Protein AF-0000000075744079 (afdb_homodimer)

Secondary structure (DSSP, 8-state):
-EE---HHHHHHHHHHHHHHHHHHHHHHHHTT-HHHHHHHHHHHHHHHHHHHHHHTGGG----SEEEEETTEEEEHHHHHHHH--GGGHHHHHHHTTTT-TTHHHHHHHHHHHHHHHHHHHSS-GGG--S-HHHHHHHHHHHHHHHHHHHHT--/-EE---HHHHHHHHHHHHHHHHHHHHHHHHTT-HHHHHHHHHHHHHHHHHHHHHHTGGG----SEEEEETTEEEEHHHHHHHH--GGGHHHHHHHTTTT-TTHHHHHHHHHHHHHHHHHHHSS-GGG--S-HHHHHHHHHHHHHHHHHHHHT--

Radius of gyration: 19.28 Å; Cα contacts (8 Å, |Δi|>4): 418; chains: 2; bounding box: 48×50×43 Å

Sequence (308 aa):
MRVHLNINEISELRLNESRIELELAKVFLRSGLLRSAAFNTIQAWRAYLSYLASINSDLIKVRGFKRIRGNIEVNTSELIIATMPIKLMMTITEHLRNRDPELMELTALVLLIREYLCAGACRDSTSRVIDDEAAKGIMAKLITKLEKRLMQVKMRVHLNINEISELRLNESRIELELAKVFLRSGLLRSAAFNTIQAWRAYLSYLASINSDLIKVRGFKRIRGNIEVNTSELIIATMPIKLMMTITEHLRNRDPELMELTALVLLIREYLCAGACRDSTSRVIDDEAAKGIMAKLITKLEKRLMQVK

Structure (mmCIF, N/CA/C/O backbone):
data_AF-0000000075744079-model_v1
#
loop_
_entity.id
_entity.type
_entity.pdbx_description
1 polymer 'PaREP1 protein'
#
loop_
_atom_site.group_PDB
_atom_site.id
_atom_site.type_symbol
_atom_site.label_atom_id
_atom_site.label_alt_id
_atom_site.label_comp_id
_atom_site.label_asym_id
_atom_site.label_entity_id
_atom_site.label_seq_id
_atom_site.pdbx_PDB_ins_code
_atom_site.Cartn_x
_atom_site.Cartn_y
_atom_site.Cartn_z
_atom_site.occupancy
_atom_site.B_iso_or_equiv
_atom_site.auth_seq_id
_atom_site.auth_comp_id
_atom_site.auth_asym_id
_atom_site.auth_atom_id
_atom_site.pdbx_PDB_model_num
ATOM 1 N N . MET A 1 1 ? 23.703 -15.422 -12.984 1 86.5 1 MET A N 1
ATOM 2 C CA . MET A 1 1 ? 23.562 -15.945 -11.625 1 86.5 1 MET A CA 1
ATOM 3 C C . MET A 1 1 ? 22.094 -16.016 -11.227 1 86.5 1 MET A C 1
ATOM 5 O O . MET A 1 1 ? 21.312 -15.117 -11.547 1 86.5 1 MET A O 1
ATOM 9 N N . ARG A 1 2 ? 21.734 -17.109 -10.609 1 88.19 2 ARG A N 1
ATOM 10 C CA . ARG A 1 2 ? 20.359 -17.297 -10.18 1 88.19 2 ARG A CA 1
ATOM 11 C C . ARG A 1 2 ? 20.219 -17.062 -8.68 1 88.19 2 ARG A C 1
ATOM 13 O O . ARG A 1 2 ? 21.031 -17.562 -7.895 1 88.19 2 ARG A O 1
ATOM 20 N N . VAL A 1 3 ? 19.266 -16.156 -8.383 1 86.25 3 VAL A N 1
ATOM 21 C CA . VAL A 1 3 ? 19.016 -15.867 -6.973 1 86.25 3 VAL A CA 1
ATOM 22 C C . VAL A 1 3 ? 17.625 -16.344 -6.574 1 86.25 3 VAL A C 1
ATOM 24 O O . VAL A 1 3 ? 16.734 -16.422 -7.414 1 86.25 3 VAL A O 1
ATOM 27 N N . HIS A 1 4 ? 17.609 -16.781 -5.258 1 90.44 4 HIS A N 1
ATOM 28 C CA . HIS A 1 4 ? 16.328 -17.219 -4.691 1 90.44 4 HIS A CA 1
ATOM 29 C C . HIS A 1 4 ? 15.766 -16.172 -3.729 1 90.44 4 HIS A C 1
ATOM 31 O O . HIS A 1 4 ? 16.516 -15.562 -2.959 1 90.44 4 HIS A O 1
ATOM 37 N N . LEU A 1 5 ? 14.5 -15.969 -3.932 1 93.5 5 LEU A N 1
ATOM 38 C CA . LEU A 1 5 ? 13.828 -15.078 -2.992 1 93.5 5 LEU A CA 1
ATOM 39 C C . LEU A 1 5 ? 13.422 -15.828 -1.728 1 93.5 5 LEU A C 1
ATOM 41 O O . LEU A 1 5 ? 13.078 -17.016 -1.788 1 93.5 5 LEU A O 1
ATOM 45 N N . ASN A 1 6 ? 13.586 -15.125 -0.593 1 93.88 6 ASN A N 1
ATOM 46 C CA . ASN A 1 6 ? 13.102 -15.711 0.651 1 93.88 6 ASN A CA 1
ATOM 47 C C . ASN A 1 6 ? 11.578 -15.617 0.757 1 93.88 6 ASN A C 1
ATOM 49 O O . ASN A 1 6 ? 11.055 -14.758 1.467 1 93.88 6 ASN A O 1
ATOM 53 N N . ILE A 1 7 ? 10.906 -16.547 0.194 1 94.94 7 ILE A N 1
ATOM 54 C CA . ILE A 1 7 ? 9.453 -16.531 0.08 1 94.94 7 ILE A CA 1
ATOM 55 C C . ILE A 1 7 ? 8.828 -16.672 1.465 1 94.94 7 ILE A C 1
ATOM 57 O O . ILE A 1 7 ? 7.773 -16.094 1.738 1 94.94 7 ILE A O 1
ATOM 61 N N . ASN A 1 8 ? 9.484 -17.375 2.322 1 94.5 8 ASN A N 1
ATOM 62 C CA . ASN A 1 8 ? 8.953 -17.547 3.668 1 94.5 8 ASN A CA 1
ATOM 63 C C . ASN A 1 8 ? 8.922 -16.234 4.438 1 94.5 8 ASN A C 1
ATOM 65 O O . ASN A 1 8 ? 7.926 -15.906 5.09 1 94.5 8 ASN A O 1
ATOM 69 N N . GLU A 1 9 ? 9.961 -15.508 4.348 1 96.62 9 GLU A N 1
ATOM 70 C CA . GLU A 1 9 ? 10.016 -14.195 4.992 1 96.62 9 GLU A CA 1
ATOM 71 C C . GLU A 1 9 ? 8.984 -13.242 4.398 1 96.62 9 GLU A C 1
ATOM 73 O O . GLU A 1 9 ? 8.273 -12.562 5.133 1 96.62 9 GLU A O 1
ATOM 78 N N . ILE A 1 10 ? 8.883 -13.273 3.143 1 97.56 10 ILE A N 1
ATOM 79 C CA . ILE A 1 10 ? 7.941 -12.398 2.451 1 97.56 10 ILE A CA 1
ATOM 80 C C . ILE A 1 10 ? 6.508 -12.805 2.795 1 97.56 10 ILE A C 1
ATOM 82 O O . ILE A 1 10 ? 5.648 -11.945 3 1 97.56 10 ILE A O 1
ATOM 86 N N . SER A 1 11 ? 6.336 -14.062 2.936 1 97.88 11 SER A N 1
ATOM 87 C CA . SER A 1 11 ? 5.02 -14.602 3.248 1 97.88 11 SER A CA 1
ATOM 88 C C . SER A 1 11 ? 4.496 -14.055 4.57 1 97.88 11 SER A C 1
ATOM 90 O O . SER A 1 11 ? 3.348 -13.617 4.656 1 97.88 11 SER A O 1
ATOM 92 N N . GLU A 1 12 ? 5.312 -14.078 5.547 1 97.94 12 GLU A N 1
ATOM 93 C CA . GLU A 1 12 ? 4.922 -13.594 6.871 1 97.94 12 GLU A CA 1
ATOM 94 C C . GLU A 1 12 ? 4.656 -12.086 6.852 1 97.94 12 GLU A C 1
ATOM 96 O O . GLU A 1 12 ? 3.703 -11.617 7.473 1 97.94 12 GLU A O 1
ATOM 101 N N . LEU A 1 13 ? 5.457 -11.383 6.164 1 98.56 13 LEU A N 1
ATOM 102 C CA . LEU A 1 13 ? 5.277 -9.938 6.043 1 98.56 13 LEU A CA 1
ATOM 103 C C . LEU A 1 13 ? 3.982 -9.609 5.309 1 98.56 13 LEU A C 1
ATOM 105 O O . LEU A 1 13 ? 3.244 -8.711 5.719 1 98.56 13 LEU A O 1
ATOM 109 N N . ARG A 1 14 ? 3.707 -10.383 4.309 1 98.75 14 ARG A N 1
ATOM 110 C CA . ARG A 1 14 ? 2.506 -10.148 3.514 1 98.75 14 ARG A CA 1
ATOM 111 C C . ARG A 1 14 ? 1.249 -10.477 4.312 1 98.75 14 ARG A C 1
ATOM 113 O O . ARG A 1 14 ? 0.225 -9.805 4.172 1 98.75 14 ARG A O 1
ATOM 120 N N . LEU A 1 15 ? 1.364 -11.484 5.098 1 98.69 15 LEU A N 1
ATOM 121 C CA . LEU A 1 15 ? 0.24 -11.797 5.969 1 98.69 15 LEU A CA 1
ATOM 122 C C . LEU A 1 15 ? -0.061 -10.641 6.91 1 98.69 15 LEU A C 1
ATOM 124 O O . LEU A 1 15 ? -1.215 -10.227 7.039 1 98.69 15 LEU A O 1
ATOM 128 N N . ASN A 1 16 ? 0.932 -10.094 7.484 1 98.56 16 ASN A N 1
ATOM 129 C CA . ASN A 1 16 ? 0.758 -8.969 8.391 1 98.56 16 ASN A CA 1
ATOM 130 C C . ASN A 1 16 ? 0.311 -7.711 7.645 1 98.56 16 ASN A C 1
ATOM 132 O O . ASN A 1 16 ? -0.497 -6.934 8.156 1 98.56 16 ASN A O 1
ATOM 136 N N . GLU A 1 17 ? 0.866 -7.508 6.48 1 98.81 17 GLU A N 1
ATOM 137 C CA . GLU A 1 17 ? 0.418 -6.41 5.629 1 98.81 17 GLU A CA 1
ATOM 138 C C . GLU A 1 17 ? -1.079 -6.5 5.352 1 98.81 17 GLU A C 1
ATOM 140 O O . GLU A 1 17 ? -1.798 -5.504 5.457 1 98.81 17 GLU A O 1
ATOM 145 N N . SER A 1 18 ? -1.488 -7.672 5.023 1 98.81 18 SER A N 1
ATOM 146 C CA . SER A 1 18 ? -2.9 -7.871 4.711 1 98.81 18 SER A CA 1
ATOM 147 C C . SER A 1 18 ? -3.783 -7.523 5.906 1 98.81 18 SER A C 1
ATOM 149 O O . SER A 1 18 ? -4.816 -6.875 5.754 1 98.81 18 SER A O 1
ATOM 151 N N . ARG A 1 19 ? -3.363 -7.871 7.043 1 98.81 19 ARG A N 1
ATOM 152 C CA . ARG A 1 19 ? -4.137 -7.613 8.25 1 98.81 19 ARG A CA 1
ATOM 153 C C . ARG A 1 19 ? -4.238 -6.117 8.531 1 98.81 19 ARG A C 1
ATOM 155 O O . ARG A 1 19 ? -5.316 -5.605 8.836 1 98.81 19 ARG A O 1
ATOM 162 N N . ILE A 1 20 ? -3.148 -5.453 8.383 1 98.81 20 ILE A N 1
ATOM 163 C CA . ILE A 1 20 ? -3.131 -4.027 8.68 1 98.81 20 ILE A CA 1
ATOM 164 C C . ILE A 1 20 ? -3.943 -3.273 7.625 1 98.81 20 ILE A C 1
ATOM 166 O O . ILE A 1 20 ? -4.738 -2.393 7.961 1 98.81 20 ILE A O 1
ATOM 170 N N . GLU A 1 21 ? -3.736 -3.605 6.371 1 98.81 21 GLU A N 1
ATOM 171 C CA . GLU A 1 21 ? -4.469 -2.949 5.293 1 98.81 21 GLU A CA 1
ATOM 172 C C . GLU A 1 21 ? -5.969 -3.203 5.406 1 98.81 21 GLU A C 1
ATOM 174 O O . GLU A 1 21 ? -6.777 -2.34 5.066 1 98.81 21 GLU A O 1
ATOM 179 N N . LEU A 1 22 ? -6.285 -4.367 5.863 1 98.88 22 LEU A N 1
ATOM 180 C CA . LEU A 1 22 ? -7.695 -4.68 6.078 1 98.88 22 LEU A CA 1
ATOM 181 C C . LEU A 1 22 ? -8.297 -3.781 7.152 1 98.88 22 LEU A C 1
ATOM 183 O O . LEU A 1 22 ? -9.398 -3.258 6.984 1 98.88 22 LEU A O 1
ATOM 187 N N . GLU A 1 23 ? -7.594 -3.627 8.203 1 98.75 23 GLU A N 1
ATOM 188 C CA . GLU A 1 23 ? -8.086 -2.773 9.281 1 98.75 23 GLU A 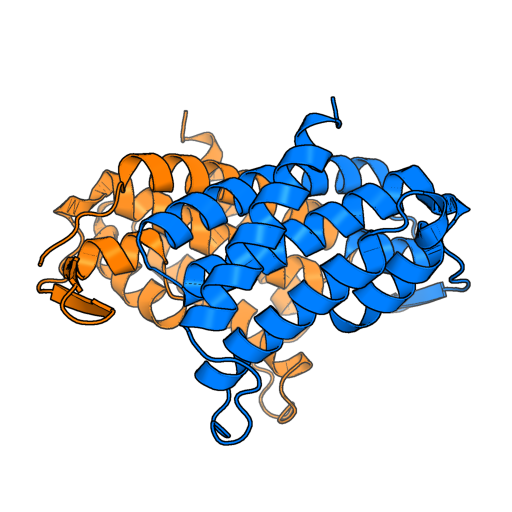CA 1
ATOM 189 C C . GLU A 1 23 ? -8.234 -1.326 8.812 1 98.75 23 GLU A C 1
ATOM 191 O O . GLU A 1 23 ? -9.203 -0.652 9.164 1 98.75 23 GLU A O 1
ATOM 196 N N . LEU A 1 24 ? -7.297 -0.881 8.047 1 98.69 24 LEU A N 1
ATOM 197 C CA . LEU A 1 24 ? -7.398 0.46 7.484 1 98.69 24 LEU A CA 1
ATOM 198 C C . LEU A 1 24 ? -8.594 0.569 6.551 1 98.69 24 LEU A C 1
ATOM 200 O O . LEU A 1 24 ? -9.328 1.56 6.586 1 98.69 24 LEU A O 1
ATOM 204 N N . ALA A 1 25 ? -8.766 -0.44 5.754 1 98.69 25 ALA A N 1
ATOM 205 C CA . ALA A 1 25 ? -9.914 -0.449 4.848 1 98.69 25 ALA A CA 1
ATOM 206 C C . ALA A 1 25 ? -11.227 -0.337 5.621 1 98.69 25 ALA A C 1
ATOM 208 O O . ALA A 1 25 ? -12.125 0.408 5.227 1 98.69 25 ALA A O 1
ATOM 209 N N . LYS A 1 26 ? -11.297 -1.042 6.711 1 98.62 26 LYS A N 1
ATOM 210 C CA . LYS A 1 26 ? -12.492 -1.009 7.551 1 98.62 26 LYS A CA 1
ATOM 211 C C . LYS A 1 26 ? -12.727 0.389 8.117 1 98.62 26 LYS A C 1
ATOM 213 O O . LYS A 1 26 ? -13.844 0.911 8.047 1 98.62 26 LYS A O 1
ATOM 218 N N . VAL A 1 27 ? -11.711 0.961 8.641 1 97.94 27 VAL A N 1
ATOM 219 C CA . VAL A 1 27 ? -11.82 2.281 9.25 1 97.94 27 VAL A CA 1
ATOM 220 C C . VAL A 1 27 ? -12.227 3.309 8.195 1 97.94 27 VAL A C 1
ATOM 222 O O . VAL A 1 27 ? -13.102 4.141 8.43 1 97.94 27 VAL A O 1
ATOM 225 N N . PHE A 1 28 ? -11.664 3.256 7.039 1 97.62 28 PHE A N 1
ATOM 226 C CA . PHE A 1 28 ? -11.945 4.23 5.992 1 97.62 28 PHE A CA 1
ATOM 227 C C . PHE A 1 28 ? -13.344 4.02 5.422 1 97.62 28 PHE A C 1
ATOM 229 O O . PHE A 1 28 ? -14.047 4.988 5.117 1 97.62 28 PHE A O 1
ATOM 236 N N . LEU A 1 29 ? -13.711 2.77 5.328 1 97.19 29 LEU A N 1
ATOM 237 C CA . LEU A 1 29 ? -15.055 2.5 4.828 1 97.19 29 LEU A CA 1
ATOM 238 C C . LEU A 1 29 ? -16.109 3.023 5.797 1 97.19 29 LEU A C 1
ATOM 240 O O . LEU A 1 29 ? -17.062 3.688 5.383 1 97.19 29 LEU A O 1
ATOM 244 N N . ARG A 1 30 ? -15.922 2.77 7.051 1 95.44 30 ARG A N 1
ATOM 245 C CA . ARG A 1 30 ? -16.891 3.215 8.047 1 95.44 30 ARG A CA 1
ATOM 246 C C . ARG A 1 30 ? -16.922 4.738 8.141 1 95.44 30 ARG A C 1
ATOM 248 O O . ARG A 1 30 ? -17.953 5.324 8.469 1 95.44 30 ARG A O 1
ATOM 255 N N . SER A 1 31 ? -15.805 5.379 7.785 1 94.12 31 SER A N 1
ATOM 256 C CA . SER A 1 31 ? -15.695 6.832 7.859 1 94.12 31 SER A CA 1
ATOM 257 C C . SER A 1 31 ? -16.172 7.492 6.57 1 94.12 31 SER A C 1
ATOM 259 O O . SER A 1 31 ? -16.188 8.719 6.457 1 94.12 31 SER A O 1
ATOM 261 N N . GLY A 1 32 ? -16.484 6.684 5.578 1 92.75 32 GLY A N 1
ATOM 262 C CA . GLY A 1 32 ? -17.016 7.207 4.328 1 92.75 32 GLY A CA 1
ATOM 263 C C . GLY A 1 32 ? -15.93 7.652 3.365 1 92.75 32 GLY A C 1
ATOM 264 O O . GLY A 1 32 ? -16.203 8.32 2.367 1 92.75 32 GLY A O 1
ATOM 265 N N . LEU A 1 33 ? -14.734 7.32 3.672 1 94.62 33 LEU A N 1
ATOM 266 C CA . LEU A 1 33 ? -13.633 7.648 2.783 1 94.62 33 LEU A CA 1
ATOM 267 C C . LEU A 1 33 ? -13.422 6.551 1.744 1 94.62 33 LEU A C 1
ATOM 269 O O . LEU A 1 33 ? -12.469 5.773 1.838 1 94.62 33 LEU A O 1
ATOM 273 N N . LEU A 1 34 ? -14.141 6.648 0.708 1 94 34 LEU A N 1
ATOM 274 C CA . LEU A 1 34 ? -14.312 5.523 -0.204 1 94 34 LEU A CA 1
ATOM 275 C C . LEU A 1 34 ? -13.047 5.293 -1.023 1 94 34 LEU A C 1
ATOM 277 O O . LEU A 1 34 ? -12.656 4.148 -1.271 1 94 34 LEU A O 1
ATOM 281 N N . ARG A 1 35 ? -12.398 6.289 -1.434 1 92.75 35 ARG A N 1
ATOM 282 C CA . ARG A 1 35 ? -11.211 6.109 -2.256 1 92.75 35 ARG A CA 1
ATOM 283 C C . ARG A 1 35 ? -10.078 5.484 -1.448 1 92.75 35 ARG A C 1
ATOM 285 O O . ARG A 1 35 ? -9.375 4.598 -1.938 1 92.75 35 ARG A O 1
ATOM 292 N N . SER A 1 36 ? -9.938 5.945 -0.24 1 95.31 36 SER A N 1
ATOM 293 C CA . SER A 1 36 ? -8.922 5.359 0.635 1 95.31 36 SER A CA 1
ATOM 294 C C . SER A 1 36 ? -9.273 3.916 0.99 1 95.31 36 SER A C 1
ATOM 296 O O . SER A 1 36 ? -8.391 3.053 1.032 1 95.31 36 SER A O 1
ATOM 298 N N . ALA A 1 37 ? -10.516 3.709 1.232 1 97.38 37 ALA A N 1
ATOM 299 C CA . ALA A 1 37 ? -10.961 2.348 1.508 1 97.38 37 ALA A CA 1
ATOM 300 C C . ALA A 1 37 ? -10.68 1.427 0.324 1 97.38 37 ALA A C 1
ATOM 302 O O . ALA A 1 37 ? -10.258 0.283 0.507 1 97.38 37 ALA A O 1
ATOM 303 N N . ALA A 1 38 ? -10.922 1.952 -0.838 1 96.38 38 ALA A N 1
ATOM 304 C CA . ALA A 1 38 ? -10.664 1.171 -2.047 1 96.38 38 ALA A CA 1
ATOM 305 C C . ALA A 1 38 ? -9.188 0.799 -2.162 1 96.38 38 ALA A C 1
ATOM 307 O O . ALA A 1 38 ? -8.852 -0.368 -2.377 1 96.38 38 ALA A O 1
ATOM 308 N N . PHE A 1 39 ? -8.398 1.726 -1.955 1 96.5 39 PHE A N 1
ATOM 309 C CA . PHE A 1 39 ? -6.961 1.514 -2.037 1 96.5 39 PHE A CA 1
ATOM 310 C C . PHE A 1 39 ? -6.516 0.436 -1.055 1 96.5 39 PHE A C 1
ATOM 312 O O . PHE A 1 39 ? -5.828 -0.512 -1.436 1 96.5 39 PHE A O 1
ATOM 319 N N . ASN A 1 40 ? -6.934 0.581 0.164 1 98.38 40 ASN A N 1
ATOM 320 C CA . ASN A 1 40 ? -6.484 -0.36 1.184 1 98.38 40 ASN A CA 1
ATOM 321 C C . ASN A 1 40 ? -7.125 -1.732 1.002 1 98.38 40 ASN A C 1
ATOM 323 O O . ASN A 1 40 ? -6.52 -2.754 1.329 1 98.38 40 ASN A O 1
ATOM 327 N N . THR A 1 41 ? -8.305 -1.761 0.446 1 98.69 41 THR A N 1
ATOM 328 C CA . THR A 1 41 ? -8.938 -3.039 0.135 1 98.69 41 THR A CA 1
ATOM 329 C C . THR A 1 41 ? -8.133 -3.799 -0.916 1 98.69 41 THR A C 1
ATOM 331 O O . THR A 1 41 ? -7.883 -4.996 -0.769 1 98.69 41 THR A O 1
ATOM 334 N N . ILE A 1 42 ? -7.711 -3.113 -1.884 1 98.38 42 ILE A N 1
ATOM 335 C CA . ILE A 1 42 ? -6.922 -3.73 -2.945 1 98.38 42 ILE A CA 1
ATOM 336 C C . ILE A 1 42 ? -5.598 -4.234 -2.375 1 98.38 42 ILE A C 1
ATOM 338 O O . ILE A 1 42 ? -5.199 -5.375 -2.629 1 98.38 42 ILE A O 1
ATOM 342 N N . GLN A 1 43 ? -4.969 -3.387 -1.568 1 98.5 43 GLN A N 1
ATOM 343 C CA . GLN A 1 43 ? -3.68 -3.762 -0.995 1 98.5 43 GLN A CA 1
ATOM 344 C C . GLN A 1 43 ? -3.82 -4.961 -0.064 1 98.5 43 GLN A C 1
ATOM 346 O O . GLN A 1 43 ? -2.961 -5.848 -0.048 1 98.5 43 GLN A O 1
ATOM 351 N N . ALA A 1 44 ? -4.844 -4.965 0.692 1 98.81 44 ALA A N 1
ATOM 352 C CA . ALA A 1 44 ? -5.082 -6.082 1.605 1 98.81 44 ALA A CA 1
ATOM 353 C C . ALA A 1 44 ? -5.238 -7.395 0.841 1 98.81 44 ALA A C 1
ATOM 355 O O . ALA A 1 44 ? -4.664 -8.414 1.225 1 98.81 44 ALA A O 1
ATOM 356 N N . TRP A 1 45 ? -5.969 -7.324 -0.226 1 98.75 45 TRP A N 1
ATOM 357 C CA . TRP A 1 45 ? -6.219 -8.523 -1.017 1 98.75 45 TRP A CA 1
ATOM 358 C C . TRP A 1 45 ? -4.945 -8.992 -1.717 1 98.75 45 TRP A C 1
ATOM 360 O O . TRP A 1 45 ? -4.637 -10.18 -1.727 1 98.75 45 TRP A O 1
ATOM 370 N N . ARG A 1 46 ? -4.305 -8.062 -2.289 1 98.69 46 ARG A N 1
ATOM 371 C CA . ARG A 1 46 ? -3.045 -8.359 -2.969 1 98.69 46 ARG A CA 1
ATOM 372 C C . ARG A 1 46 ? -2.057 -9.031 -2.025 1 98.69 46 ARG A C 1
ATOM 374 O O . ARG A 1 46 ? -1.426 -10.031 -2.389 1 98.69 46 ARG A O 1
ATOM 381 N N . ALA A 1 47 ? -1.952 -8.492 -0.856 1 98.75 47 ALA A N 1
ATOM 382 C CA . ALA A 1 47 ? -1.052 -9.055 0.147 1 98.75 47 ALA A CA 1
ATOM 383 C C . ALA A 1 47 ? -1.501 -10.453 0.566 1 98.75 47 ALA A C 1
ATOM 385 O O . ALA A 1 47 ? -0.675 -11.352 0.739 1 98.75 47 ALA A O 1
ATOM 386 N N . TYR A 1 48 ? -2.744 -10.656 0.707 1 98.81 48 TYR A N 1
ATOM 387 C CA . TYR A 1 48 ? -3.277 -11.953 1.092 1 98.81 48 TYR A CA 1
ATOM 388 C C . TYR A 1 48 ? -2.984 -13 0.025 1 98.81 48 TYR A C 1
ATOM 390 O O . TYR A 1 48 ? -2.59 -14.125 0.342 1 98.81 48 TYR A O 1
ATOM 398 N N . LEU A 1 49 ? -3.219 -12.609 -1.216 1 98.69 49 LEU A N 1
ATOM 399 C CA . LEU A 1 49 ? -2.963 -13.547 -2.305 1 98.69 49 LEU A CA 1
ATOM 400 C C . LEU A 1 49 ? -1.491 -13.945 -2.344 1 98.69 49 LEU A C 1
ATOM 402 O O . LEU A 1 49 ? -1.164 -15.102 -2.627 1 98.69 49 LEU A O 1
ATOM 406 N N . SER A 1 50 ? -0.658 -12.945 -2.113 1 98.75 50 SER A N 1
ATOM 407 C CA . SER A 1 50 ? 0.767 -13.25 -2.037 1 98.75 50 SER A CA 1
ATOM 408 C C . SER A 1 50 ? 1.057 -14.273 -0.945 1 98.75 50 SER A C 1
ATOM 410 O O . SER A 1 50 ? 1.771 -15.25 -1.178 1 98.75 50 SER A O 1
ATOM 412 N N . TYR A 1 51 ? 0.514 -14.078 0.188 1 98.62 51 TYR A N 1
ATOM 413 C CA . TYR A 1 51 ? 0.667 -15.008 1.301 1 98.62 51 TYR A CA 1
ATOM 414 C C . TYR A 1 51 ? 0.145 -16.391 0.932 1 98.62 51 TYR A C 1
ATOM 416 O O . TYR A 1 51 ? 0.852 -17.391 1.085 1 98.62 51 TYR A O 1
ATOM 424 N N . LEU A 1 52 ? -1.04 -16.422 0.411 1 98.38 52 LEU A N 1
ATOM 425 C CA . LEU A 1 52 ? -1.679 -17.688 0.085 1 98.38 52 LEU A CA 1
ATOM 426 C C . LEU A 1 52 ? -0.875 -18.438 -0.967 1 98.38 52 LEU A C 1
ATOM 428 O O . LEU A 1 52 ? -0.679 -19.656 -0.85 1 98.38 52 LEU A O 1
ATOM 432 N N . ALA A 1 53 ? -0.454 -17.719 -1.967 1 98.5 53 ALA A N 1
ATOM 433 C CA . ALA A 1 53 ? 0.358 -18.344 -3.012 1 98.5 53 ALA A CA 1
ATOM 434 C C . ALA A 1 53 ? 1.669 -18.875 -2.443 1 98.5 53 ALA A C 1
ATOM 436 O O . ALA A 1 53 ? 2.162 -19.922 -2.881 1 98.5 53 ALA A O 1
ATOM 437 N N . SER A 1 54 ? 2.195 -18.172 -1.479 1 98.31 54 SER A N 1
ATOM 438 C CA . SER A 1 54 ? 3.48 -18.578 -0.91 1 98.31 54 SER A CA 1
ATOM 439 C C . SER A 1 54 ? 3.373 -19.906 -0.181 1 98.31 54 SER A C 1
ATOM 441 O O . SER A 1 54 ? 4.273 -20.75 -0.273 1 98.31 54 SER A O 1
ATOM 443 N N . ILE A 1 55 ? 2.297 -20.141 0.527 1 97.19 55 ILE A N 1
ATOM 444 C CA . ILE A 1 55 ? 2.158 -21.375 1.295 1 97.19 55 ILE A CA 1
ATOM 445 C C . ILE A 1 55 ? 1.641 -22.5 0.392 1 97.19 55 ILE A C 1
ATOM 447 O O . ILE A 1 55 ? 1.55 -23.656 0.812 1 97.19 55 ILE A O 1
ATOM 451 N N . ASN A 1 56 ? 1.292 -22.188 -0.786 1 97.62 56 ASN A N 1
ATOM 452 C CA . ASN A 1 56 ? 0.867 -23.156 -1.794 1 97.62 56 ASN A CA 1
ATOM 453 C C . ASN A 1 56 ? 1.689 -23.031 -3.072 1 97.62 56 ASN A C 1
ATOM 455 O O . ASN A 1 56 ? 1.138 -23.047 -4.176 1 97.62 56 ASN A O 1
ATOM 459 N N . SER A 1 57 ? 2.951 -22.75 -2.877 1 96.5 57 SER A N 1
ATOM 460 C CA . SER A 1 57 ? 3.816 -22.422 -4.008 1 96.5 57 SER A CA 1
ATOM 461 C C . SER A 1 57 ? 3.861 -23.578 -5.012 1 96.5 57 SER A C 1
ATOM 463 O O . SER A 1 57 ? 4.055 -23.359 -6.207 1 96.5 57 SER A O 1
ATOM 465 N N . ASP A 1 58 ? 3.559 -24.781 -4.59 1 95.56 58 ASP A N 1
ATOM 466 C CA . ASP A 1 58 ? 3.58 -25.953 -5.457 1 95.56 58 ASP A CA 1
ATOM 467 C C . ASP A 1 58 ? 2.416 -25.938 -6.445 1 95.56 58 ASP A C 1
ATOM 469 O O . ASP A 1 58 ? 2.453 -26.609 -7.473 1 95.56 58 ASP A O 1
ATOM 473 N N . LEU A 1 59 ? 1.445 -25.125 -6.18 1 96.88 59 LEU A N 1
ATOM 474 C CA . LEU A 1 59 ? 0.261 -25.062 -7.027 1 96.88 59 LEU A CA 1
ATOM 475 C C . LEU A 1 59 ? 0.419 -24 -8.102 1 96.88 59 LEU A C 1
ATOM 477 O O . LEU A 1 59 ? -0.368 -23.938 -9.055 1 96.88 59 LEU A O 1
ATOM 481 N N . ILE A 1 60 ? 1.418 -23.125 -7.941 1 97.25 60 ILE A N 1
ATOM 482 C CA . ILE A 1 60 ? 1.619 -22.047 -8.906 1 97.25 60 ILE A CA 1
ATOM 483 C C . ILE A 1 60 ? 2.326 -22.594 -10.148 1 97.25 60 ILE A C 1
ATOM 485 O O . ILE A 1 60 ? 3.48 -23.016 -10.078 1 97.25 60 ILE A O 1
ATOM 489 N N . LYS A 1 61 ? 1.583 -22.562 -11.258 1 94.56 61 LYS A N 1
ATOM 490 C CA . LYS A 1 61 ? 2.033 -23.172 -12.5 1 94.56 61 LYS A CA 1
ATOM 491 C C . LYS A 1 61 ? 2.75 -22.172 -13.398 1 94.56 61 LYS A C 1
ATOM 493 O O . LYS A 1 61 ? 2.365 -21.969 -14.547 1 94.56 61 LYS A O 1
ATOM 498 N N . VAL A 1 62 ? 3.57 -21.469 -12.961 1 94 62 VAL A N 1
ATOM 499 C CA . VAL A 1 62 ? 4.445 -20.578 -13.711 1 94 62 VAL A CA 1
ATOM 500 C C . VAL A 1 62 ? 5.887 -21.078 -13.633 1 94 62 VAL A C 1
ATOM 502 O O . VAL A 1 62 ? 6.379 -21.406 -12.555 1 94 62 VAL A O 1
ATOM 505 N N . ARG A 1 63 ? 6.508 -21.25 -14.797 1 93.56 63 ARG A N 1
ATOM 506 C CA . ARG A 1 63 ? 7.867 -21.766 -14.859 1 93.56 63 ARG A CA 1
ATOM 507 C C . ARG A 1 63 ? 8.812 -20.766 -15.516 1 93.56 63 ARG A C 1
ATOM 509 O O . ARG A 1 63 ? 8.367 -19.766 -16.078 1 93.56 63 ARG A O 1
ATOM 516 N N . GLY A 1 64 ? 10.008 -21.031 -15.234 1 94.44 64 GLY A N 1
ATOM 517 C CA . GLY A 1 64 ? 11.031 -20.234 -15.883 1 94.44 64 GLY A CA 1
ATOM 518 C C . GLY A 1 64 ? 11.68 -19.219 -14.961 1 94.44 64 GLY A C 1
ATOM 519 O O . GLY A 1 64 ? 11.5 -19.281 -13.742 1 94.44 64 GLY A O 1
ATOM 520 N N . PHE A 1 65 ? 12.594 -18.406 -15.609 1 94.62 65 PHE A N 1
ATOM 521 C CA . PHE A 1 65 ? 13.359 -17.422 -14.859 1 94.62 65 PHE A CA 1
ATOM 522 C C . PHE A 1 65 ? 13.227 -16.047 -15.508 1 94.62 65 PHE A C 1
ATOM 524 O O . PHE A 1 65 ? 13.07 -15.93 -16.719 1 94.62 65 PHE A O 1
ATOM 531 N N . LYS A 1 66 ? 13.234 -15.094 -14.688 1 93.25 66 LYS A N 1
ATOM 532 C CA . LYS A 1 66 ? 13.195 -13.703 -15.141 1 93.25 66 LYS A CA 1
ATOM 533 C C . LYS A 1 66 ? 14.453 -12.953 -14.727 1 93.25 66 LYS A C 1
ATOM 535 O O . LYS A 1 66 ? 14.93 -13.102 -13.594 1 93.25 66 LYS A O 1
ATOM 540 N N . ARG A 1 67 ? 14.984 -12.258 -15.688 1 91.94 67 ARG A N 1
ATOM 541 C CA . ARG A 1 67 ? 16.125 -11.398 -15.391 1 91.94 67 ARG A CA 1
ATOM 542 C C . ARG A 1 67 ? 15.695 -10.133 -14.656 1 91.94 67 ARG A C 1
ATOM 544 O O . ARG A 1 67 ? 14.781 -9.438 -15.102 1 91.94 67 ARG A O 1
ATOM 551 N N . ILE A 1 68 ? 16.297 -9.82 -13.539 1 87.88 68 ILE A N 1
ATOM 552 C CA . ILE A 1 68 ? 15.859 -8.656 -12.766 1 87.88 68 ILE A CA 1
ATOM 553 C C . ILE A 1 68 ? 16.938 -7.578 -12.797 1 87.88 68 ILE A C 1
ATOM 555 O O . ILE A 1 68 ? 16.641 -6.391 -12.648 1 87.88 68 ILE A O 1
A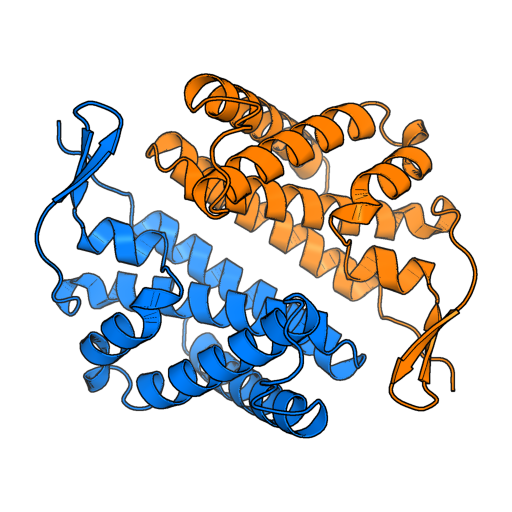TOM 559 N N . ARG A 1 69 ? 18.188 -7.984 -12.945 1 81.81 69 ARG A N 1
ATOM 560 C CA . ARG A 1 69 ? 19.281 -7.027 -13 1 81.81 69 ARG A CA 1
ATOM 561 C C . ARG A 1 69 ? 20.547 -7.68 -13.531 1 81.81 69 ARG A C 1
ATOM 563 O O . ARG A 1 69 ? 20.984 -8.711 -13.016 1 81.81 69 ARG A O 1
ATOM 570 N N . GLY A 1 70 ? 21.172 -6.992 -14.547 1 83.5 70 GLY A N 1
ATOM 571 C CA . GLY A 1 70 ? 22.391 -7.562 -15.07 1 83.5 70 GLY A CA 1
ATOM 572 C C . GLY A 1 70 ? 22.25 -9.016 -15.484 1 83.5 70 GLY A C 1
ATOM 573 O O . GLY A 1 70 ? 21.359 -9.359 -16.266 1 83.5 70 GLY A O 1
ATOM 574 N N . ASN A 1 71 ? 23.062 -9.789 -14.727 1 86.19 71 ASN A N 1
ATOM 575 C CA . ASN A 1 71 ? 23.062 -11.219 -15.023 1 86.19 71 ASN A CA 1
ATOM 576 C C . ASN A 1 71 ? 22.312 -12.016 -13.961 1 86.19 71 ASN A C 1
ATOM 578 O O . ASN A 1 71 ? 22.469 -13.234 -13.875 1 86.19 71 ASN A O 1
ATOM 582 N N . ILE A 1 72 ? 21.562 -11.305 -13.242 1 89.56 72 ILE A N 1
ATOM 583 C CA . ILE A 1 72 ? 20.859 -11.945 -12.141 1 89.56 72 ILE A CA 1
ATOM 584 C C . ILE A 1 72 ? 19.453 -12.352 -12.586 1 89.56 72 ILE A C 1
ATOM 586 O O . ILE A 1 72 ? 18.703 -11.531 -13.125 1 89.56 72 ILE A O 1
ATOM 590 N N . GLU A 1 73 ? 19.141 -13.641 -12.32 1 94.62 73 GLU A N 1
ATOM 591 C CA . GLU A 1 73 ? 17.828 -14.188 -12.641 1 94.62 73 GLU A CA 1
ATOM 592 C C . GLU A 1 73 ? 17.156 -14.766 -11.398 1 94.62 73 GLU A C 1
ATOM 594 O O . GLU A 1 73 ? 17.828 -15.25 -10.484 1 94.62 73 GLU A O 1
ATOM 599 N N . VAL A 1 74 ? 15.828 -14.617 -11.492 1 94.62 74 VAL A N 1
ATOM 600 C CA . VAL A 1 74 ? 15.023 -15.148 -10.398 1 94.62 74 VAL A CA 1
ATOM 601 C C . VAL A 1 74 ? 13.93 -16.062 -10.961 1 94.62 74 VAL A C 1
ATOM 603 O O . VAL A 1 74 ? 13.523 -15.914 -12.117 1 94.62 74 VAL A O 1
ATOM 606 N N . ASN A 1 75 ? 13.594 -17.062 -10.07 1 95.5 75 ASN A N 1
ATOM 607 C CA . ASN A 1 75 ? 12.461 -17.891 -10.453 1 95.5 75 ASN A CA 1
ATOM 608 C C . ASN A 1 75 ? 11.203 -17.047 -10.672 1 95.5 75 ASN A C 1
ATOM 610 O O . ASN A 1 75 ? 10.844 -16.234 -9.828 1 95.5 75 ASN A O 1
ATOM 614 N N . THR A 1 76 ? 10.555 -17.281 -11.773 1 96.44 76 THR A N 1
ATOM 615 C CA . THR A 1 76 ? 9.406 -16.453 -12.148 1 96.44 76 THR A CA 1
ATOM 616 C C . THR A 1 76 ? 8.273 -16.594 -11.141 1 96.44 76 THR A C 1
ATOM 618 O O . THR A 1 76 ? 7.641 -15.617 -10.758 1 96.44 76 THR A O 1
ATOM 621 N N . SER A 1 77 ? 8.062 -17.812 -10.781 1 97 77 SER A N 1
ATOM 622 C CA . SER A 1 77 ? 6.977 -18.031 -9.828 1 97 77 SER A CA 1
ATOM 623 C C . SER A 1 77 ? 7.266 -17.359 -8.492 1 97 77 SER A C 1
ATOM 625 O O . SER A 1 77 ? 6.375 -16.766 -7.887 1 97 77 SER A O 1
ATOM 627 N N . GLU A 1 78 ? 8.492 -17.406 -8.047 1 97 78 GLU A N 1
ATOM 628 C CA . GLU A 1 78 ? 8.875 -16.719 -6.809 1 97 78 GLU A CA 1
ATOM 629 C C . GLU A 1 78 ? 8.688 -15.211 -6.926 1 97 78 GLU A C 1
ATOM 631 O O . GLU A 1 78 ? 8.234 -14.57 -5.977 1 97 78 GLU A O 1
ATOM 636 N N . LEU A 1 79 ? 9 -14.75 -8.047 1 97.06 79 LEU A N 1
ATOM 637 C CA . LEU A 1 79 ? 8.859 -13.32 -8.297 1 97.06 79 LEU A CA 1
ATOM 638 C C . LEU A 1 79 ? 7.391 -12.898 -8.25 1 97.06 79 LEU A C 1
ATOM 640 O O . LEU A 1 79 ? 7.043 -11.906 -7.613 1 97.06 79 LEU A O 1
ATOM 644 N N . ILE A 1 80 ? 6.598 -13.648 -8.844 1 97.62 80 ILE A N 1
ATOM 645 C CA . ILE A 1 80 ? 5.172 -13.344 -8.906 1 97.62 80 ILE A CA 1
ATOM 646 C C . ILE A 1 80 ? 4.566 -13.445 -7.504 1 97.62 80 ILE A C 1
ATOM 648 O O . ILE A 1 80 ? 3.801 -12.57 -7.09 1 97.62 80 ILE A O 1
ATOM 652 N N . ILE A 1 81 ? 4.945 -14.406 -6.816 1 98.12 81 ILE A N 1
ATOM 653 C CA . ILE A 1 81 ? 4.434 -14.609 -5.465 1 98.12 81 ILE A CA 1
ATOM 654 C C . ILE A 1 81 ? 4.867 -13.453 -4.566 1 98.12 81 ILE A C 1
ATOM 656 O O . ILE A 1 81 ? 4.055 -12.906 -3.818 1 98.12 81 ILE A O 1
ATOM 660 N N . ALA A 1 82 ? 6.109 -13.07 -4.691 1 97.81 82 ALA A N 1
AT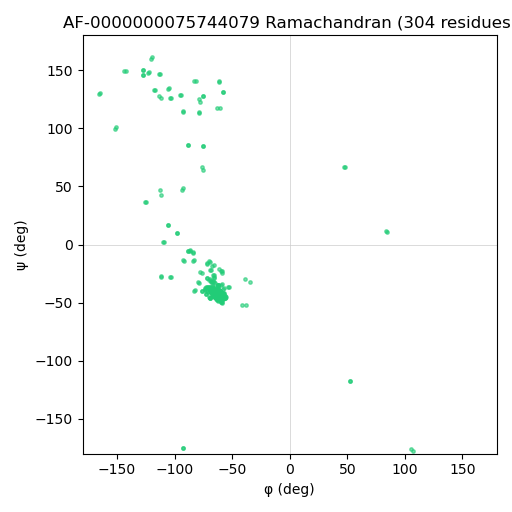OM 661 C CA . ALA A 1 82 ? 6.672 -12.055 -3.814 1 97.81 82 ALA A CA 1
ATOM 662 C C . ALA A 1 82 ? 6.055 -10.688 -4.098 1 97.81 82 ALA A C 1
ATOM 664 O O . ALA A 1 82 ? 5.785 -9.914 -3.172 1 97.81 82 ALA A O 1
ATOM 665 N N . THR A 1 83 ? 5.797 -10.383 -5.328 1 97.56 83 THR A N 1
ATOM 666 C CA . THR A 1 83 ? 5.391 -9.031 -5.691 1 97.56 83 THR A CA 1
ATOM 667 C C . THR A 1 83 ? 3.887 -8.969 -5.957 1 97.56 83 THR A C 1
ATOM 669 O O . THR A 1 83 ? 3.266 -7.918 -5.812 1 97.56 83 THR A O 1
ATOM 672 N N . MET A 1 84 ? 3.305 -9.977 -6.363 1 97.94 84 MET A N 1
ATOM 673 C CA . MET A 1 84 ? 1.881 -10.141 -6.641 1 97.94 84 MET A CA 1
ATOM 674 C C . MET A 1 84 ? 1.355 -8.984 -7.492 1 97.94 84 MET A C 1
ATOM 676 O O . MET A 1 84 ? 0.487 -8.234 -7.051 1 97.94 84 MET A O 1
ATOM 680 N N . PRO A 1 85 ? 1.843 -8.922 -8.734 1 96.25 85 PRO A N 1
ATOM 681 C CA . PRO A 1 85 ? 1.313 -7.859 -9.594 1 96.25 85 PRO A CA 1
ATOM 682 C C . PRO A 1 85 ? -0.191 -7.988 -9.828 1 96.25 85 PRO A C 1
ATOM 684 O O . PRO A 1 85 ? -0.694 -9.094 -10.047 1 96.25 85 PRO A O 1
ATOM 687 N N . ILE A 1 86 ? -0.852 -6.859 -9.828 1 95.25 86 ILE A N 1
ATOM 688 C CA . ILE A 1 86 ? -2.307 -6.812 -9.93 1 95.25 86 ILE A CA 1
ATOM 689 C C . ILE A 1 86 ? -2.756 -7.516 -11.211 1 95.25 86 ILE A C 1
ATOM 691 O O . ILE A 1 86 ? -3.752 -8.242 -11.211 1 95.25 86 ILE A O 1
ATOM 695 N N . LYS A 1 87 ? -2.021 -7.359 -12.266 1 94.88 87 LYS A N 1
ATOM 696 C CA . LYS A 1 87 ? -2.42 -7.887 -13.57 1 94.88 87 LYS A CA 1
ATOM 697 C C . LYS A 1 87 ? -2.357 -9.414 -13.586 1 94.88 87 LYS A C 1
ATOM 699 O O . LYS A 1 87 ? -2.893 -10.047 -14.492 1 94.88 87 LYS A O 1
ATOM 704 N N . LEU A 1 88 ? -1.691 -10.023 -12.609 1 97.12 88 LEU A N 1
ATOM 705 C CA . LEU A 1 88 ? -1.522 -11.477 -12.602 1 97.12 88 LEU A CA 1
ATOM 706 C C . LEU A 1 88 ? -2.359 -12.109 -11.492 1 97.12 88 LEU A C 1
ATOM 708 O O . LEU A 1 88 ? -2.352 -13.336 -11.336 1 97.12 88 LEU A O 1
ATOM 712 N N . MET A 1 89 ? -3.115 -11.344 -10.766 1 97.69 89 MET A N 1
ATOM 713 C CA . MET A 1 89 ? -3.881 -11.867 -9.633 1 97.69 89 MET A CA 1
ATOM 714 C C . MET A 1 89 ? -4.906 -12.898 -10.094 1 97.69 89 MET A C 1
ATOM 716 O O . MET A 1 89 ? -5.094 -13.922 -9.445 1 97.69 89 MET A O 1
ATOM 720 N N . MET A 1 90 ? -5.488 -12.641 -11.289 1 97.25 90 MET A N 1
ATOM 721 C CA . MET A 1 90 ? -6.48 -13.586 -11.797 1 97.25 90 MET A CA 1
ATOM 722 C C . MET A 1 90 ? -5.836 -14.914 -12.164 1 97.25 90 MET A C 1
ATOM 724 O O . MET A 1 90 ? -6.398 -15.977 -11.891 1 97.25 90 MET A O 1
ATOM 728 N N . THR A 1 91 ? -4.707 -14.852 -12.75 1 97.75 91 THR A N 1
ATOM 729 C CA . THR A 1 91 ? -3.975 -16.062 -13.102 1 97.75 91 THR A CA 1
ATOM 730 C C . THR A 1 91 ? -3.635 -16.875 -11.852 1 97.75 91 THR A C 1
ATOM 732 O O . THR A 1 91 ? -3.824 -18.094 -11.82 1 97.75 91 THR A O 1
ATOM 735 N N . ILE A 1 92 ? -3.145 -16.188 -10.852 1 98.25 92 ILE A N 1
ATOM 736 C CA . ILE A 1 92 ? -2.723 -16.859 -9.617 1 98.25 92 ILE A CA 1
ATOM 737 C C . ILE A 1 92 ? -3.934 -17.484 -8.93 1 98.25 92 ILE A C 1
ATOM 739 O O . ILE A 1 92 ? -3.854 -18.594 -8.414 1 98.25 92 ILE A O 1
ATOM 743 N N . THR A 1 93 ? -5.039 -16.766 -8.922 1 97.94 93 THR A N 1
ATOM 744 C CA . THR A 1 93 ? -6.227 -17.312 -8.273 1 97.94 93 THR A CA 1
ATOM 745 C C . THR A 1 93 ? -6.719 -18.547 -9.023 1 97.94 93 THR A C 1
ATOM 747 O O . THR A 1 93 ? -7.266 -19.469 -8.406 1 97.94 93 THR A O 1
ATOM 750 N N . GLU A 1 94 ? -6.543 -18.578 -10.336 1 97.56 94 GLU A N 1
ATOM 751 C CA . GLU A 1 94 ? -6.895 -19.781 -11.094 1 97.56 94 GLU A CA 1
ATOM 752 C C . GLU A 1 94 ? -6.059 -20.969 -10.656 1 97.56 94 GLU A C 1
ATOM 754 O O . GLU A 1 94 ? -6.57 -22.078 -10.531 1 97.56 94 GLU A O 1
ATOM 759 N N . HIS A 1 95 ? -4.805 -20.766 -10.414 1 98.06 95 HIS A N 1
ATOM 760 C CA . HIS A 1 95 ? -3.92 -21.828 -9.953 1 98.06 95 HIS A CA 1
ATOM 761 C C . HIS A 1 95 ? -4.324 -22.312 -8.562 1 98.06 95 HIS A C 1
ATOM 763 O O . HIS A 1 95 ? -4.113 -23.484 -8.227 1 98.06 95 HIS A O 1
ATOM 769 N N . LEU A 1 96 ? -4.926 -21.406 -7.805 1 97.75 96 LEU A N 1
ATOM 770 C CA . LEU A 1 96 ? -5.258 -21.703 -6.418 1 97.75 96 LEU A CA 1
ATOM 771 C C . LEU A 1 96 ? -6.719 -22.125 -6.285 1 97.75 96 LEU A C 1
ATOM 773 O O . LEU A 1 96 ? -7.242 -22.234 -5.176 1 97.75 96 LEU A O 1
ATOM 777 N N . ARG A 1 97 ? -7.375 -22.344 -7.324 1 95.19 97 ARG A N 1
ATOM 778 C CA . ARG A 1 97 ? -8.82 -22.531 -7.371 1 95.19 97 ARG A CA 1
ATOM 779 C C . ARG A 1 97 ? -9.242 -23.719 -6.52 1 95.19 97 ARG A C 1
ATOM 781 O O . ARG A 1 97 ? -10.297 -23.688 -5.883 1 95.19 97 ARG A O 1
ATOM 788 N N . ASN A 1 98 ? -8.438 -24.719 -6.477 1 94.62 98 ASN A N 1
ATOM 789 C CA . ASN A 1 98 ? -8.789 -25.922 -5.715 1 94.62 98 ASN A CA 1
ATOM 790 C C . ASN A 1 98 ? -8.609 -25.703 -4.215 1 94.62 98 ASN A C 1
ATOM 792 O O . ASN A 1 98 ? -9.211 -26.406 -3.402 1 94.62 98 ASN A O 1
ATOM 796 N N . ARG A 1 99 ? -7.77 -24.781 -3.854 1 94.69 99 ARG A N 1
ATOM 797 C CA . ARG A 1 99 ? -7.562 -24.438 -2.447 1 94.69 99 ARG A CA 1
ATOM 798 C C . ARG A 1 99 ? -8.711 -23.609 -1.909 1 94.69 99 ARG A C 1
ATOM 800 O O . ARG A 1 99 ? -9.117 -23.766 -0.755 1 94.69 99 ARG A O 1
ATOM 807 N N . ASP A 1 100 ? -9.203 -22.734 -2.639 1 95.06 100 ASP A N 1
ATOM 808 C CA . ASP A 1 100 ? -10.297 -21.828 -2.322 1 95.06 100 ASP A CA 1
ATOM 809 C C . ASP A 1 100 ? -11.062 -21.422 -3.582 1 95.06 100 ASP A C 1
ATOM 811 O O . ASP A 1 100 ? -10.656 -20.5 -4.297 1 95.06 100 ASP A O 1
ATOM 815 N N . PRO A 1 101 ? -12.148 -22.047 -3.797 1 94.19 101 PRO A N 1
ATOM 816 C CA . PRO A 1 101 ? -12.883 -21.844 -5.047 1 94.19 101 PRO A CA 1
ATOM 817 C C . PRO A 1 101 ? -13.445 -20.422 -5.18 1 94.19 101 PRO A C 1
ATOM 819 O O . PRO A 1 101 ? -13.75 -19.984 -6.293 1 94.19 101 PRO A O 1
ATOM 822 N N . GLU A 1 102 ? -13.547 -19.672 -4.133 1 97.25 102 GLU A N 1
ATOM 823 C CA . GLU A 1 102 ? -14.148 -18.344 -4.18 1 97.25 102 GLU A CA 1
ATOM 824 C C . GLU A 1 102 ? -13.109 -17.297 -4.555 1 97.25 102 GLU A C 1
ATOM 826 O O . GLU A 1 102 ? -13.461 -16.125 -4.793 1 97.25 102 GLU A O 1
ATOM 831 N N . LEU A 1 103 ? -11.914 -17.672 -4.652 1 98 103 LEU A N 1
ATOM 832 C CA . LEU A 1 103 ? -10.836 -16.703 -4.848 1 98 103 LEU A CA 1
ATOM 833 C C . LEU A 1 103 ? -11.016 -15.953 -6.164 1 98 103 LEU A C 1
ATOM 835 O O . LEU A 1 103 ? -10.773 -14.75 -6.23 1 98 103 LEU A O 1
ATOM 839 N N . MET A 1 104 ? -11.391 -16.656 -7.125 1 97.31 104 MET A N 1
ATOM 840 C CA . MET A 1 104 ? -11.492 -16.047 -8.445 1 97.31 104 MET A CA 1
ATOM 841 C C . MET A 1 104 ? -12.57 -14.961 -8.461 1 97.31 104 MET A C 1
ATOM 843 O O . MET A 1 104 ? -12.344 -13.859 -8.961 1 97.31 104 MET A O 1
ATOM 847 N N . GLU A 1 105 ? -13.703 -15.219 -7.91 1 98.12 105 GLU A N 1
ATOM 848 C CA . GLU A 1 105 ? -14.797 -14.258 -7.848 1 98.12 105 GLU A CA 1
ATOM 849 C C . GLU A 1 105 ? -14.414 -13.047 -7 1 98.12 105 GLU A C 1
ATOM 851 O O . GLU A 1 105 ? -14.711 -11.906 -7.367 1 98.12 105 GLU A O 1
ATOM 856 N N . LEU A 1 106 ? -13.805 -13.32 -5.93 1 98.62 106 LEU A N 1
ATOM 857 C CA . LEU A 1 106 ? -13.406 -12.227 -5.051 1 98.62 106 LEU A CA 1
ATOM 858 C C . LEU A 1 106 ? -12.336 -11.359 -5.707 1 98.62 106 LEU A C 1
ATOM 860 O O . LEU A 1 106 ? -12.359 -10.133 -5.586 1 98.62 106 LEU A O 1
ATOM 864 N N . THR A 1 107 ? -11.438 -12.008 -6.395 1 98.69 107 THR A N 1
ATOM 865 C CA . THR A 1 107 ? -10.414 -11.258 -7.113 1 98.69 107 THR A CA 1
ATOM 866 C C . THR A 1 107 ? -11.039 -10.422 -8.227 1 98.69 107 THR A C 1
ATOM 868 O O . THR A 1 107 ? -10.602 -9.297 -8.477 1 98.69 107 THR A O 1
ATOM 871 N N . ALA A 1 108 ? -12.008 -10.953 -8.859 1 97.88 108 ALA A N 1
ATOM 872 C CA . ALA A 1 108 ? -12.719 -10.18 -9.875 1 97.88 108 ALA A CA 1
ATOM 873 C C . ALA A 1 108 ? -13.336 -8.922 -9.281 1 97.88 108 ALA A C 1
ATOM 875 O O . ALA A 1 108 ? -13.312 -7.852 -9.898 1 97.88 108 ALA A O 1
ATOM 876 N N . LEU A 1 109 ? -13.875 -9.055 -8.133 1 98.25 109 LEU A N 1
ATOM 877 C CA . LEU A 1 109 ? -14.43 -7.895 -7.441 1 98.25 109 LEU A CA 1
ATOM 878 C C . LEU A 1 109 ? -13.336 -6.883 -7.109 1 98.25 109 LEU A C 1
ATOM 880 O O . LEU A 1 109 ? -13.555 -5.676 -7.219 1 98.25 109 LEU A O 1
ATOM 884 N N . VAL A 1 110 ? -12.195 -7.375 -6.707 1 97.94 110 VAL A N 1
ATOM 885 C CA . VAL A 1 110 ? -11.07 -6.492 -6.41 1 97.94 110 VAL A CA 1
ATOM 886 C C . VAL A 1 110 ? -10.672 -5.719 -7.668 1 97.94 110 VAL A C 1
ATOM 888 O O . VAL A 1 110 ? -10.391 -4.52 -7.602 1 97.94 110 VAL A O 1
ATOM 891 N N . LEU A 1 111 ? -10.695 -6.336 -8.766 1 95.62 111 LEU A N 1
ATOM 892 C CA . LEU A 1 111 ? -10.328 -5.688 -10.023 1 95.62 111 LEU A CA 1
ATOM 893 C C . LEU A 1 111 ? -11.359 -4.629 -10.406 1 95.62 111 LEU A C 1
ATOM 895 O O . LEU A 1 111 ? -11.008 -3.604 -11 1 95.62 111 LEU A O 1
ATOM 899 N N . LEU A 1 112 ? -12.594 -4.859 -10.047 1 94.88 112 LEU A N 1
ATOM 900 C CA . LEU A 1 112 ? -13.617 -3.838 -10.258 1 94.88 112 LEU A CA 1
ATOM 901 C C . LEU A 1 112 ? -13.352 -2.621 -9.375 1 94.88 112 LEU A C 1
ATOM 903 O O . LEU A 1 112 ? -13.555 -1.483 -9.805 1 94.88 112 LEU A O 1
ATOM 907 N N . ILE A 1 113 ? -12.898 -2.846 -8.18 1 95.62 113 ILE A N 1
ATOM 908 C CA . ILE A 1 113 ? -12.555 -1.75 -7.277 1 95.62 113 ILE A CA 1
ATOM 909 C C . ILE A 1 113 ? -11.359 -0.98 -7.836 1 95.62 113 ILE A C 1
ATOM 911 O O . ILE A 1 113 ? -11.289 0.245 -7.711 1 95.62 113 ILE A O 1
ATOM 915 N N . ARG A 1 114 ? -10.438 -1.726 -8.359 1 94.19 114 ARG A N 1
ATOM 916 C CA . ARG A 1 114 ? -9.297 -1.074 -8.992 1 94.19 114 ARG A CA 1
ATOM 917 C C . ARG A 1 114 ? -9.75 -0.13 -10.102 1 94.19 114 ARG A C 1
ATOM 919 O O . ARG A 1 114 ? -9.227 0.977 -10.234 1 94.19 114 ARG A O 1
ATOM 926 N N . GLU A 1 115 ? -10.688 -0.539 -10.875 1 90.81 115 GLU A N 1
ATOM 927 C CA . GLU A 1 115 ? -11.234 0.322 -11.922 1 90.81 115 GLU A CA 1
ATOM 928 C C . GLU A 1 115 ? -11.906 1.556 -11.328 1 90.81 115 GLU A C 1
ATOM 930 O O . GLU A 1 115 ? -11.773 2.66 -11.859 1 90.81 115 GLU A O 1
ATOM 935 N N . TYR A 1 116 ? -12.602 1.349 -10.336 1 90.5 116 TYR A N 1
ATOM 936 C CA . TYR A 1 116 ? -13.242 2.441 -9.617 1 90.5 116 TYR A CA 1
ATOM 937 C C . TYR A 1 116 ? -12.219 3.473 -9.156 1 90.5 116 TYR A C 1
ATOM 939 O O . TYR A 1 116 ? -12.43 4.676 -9.312 1 90.5 116 TYR A O 1
ATOM 947 N N . LEU A 1 117 ? -11.102 2.955 -8.617 1 89.5 117 LEU A N 1
ATOM 948 C CA . LEU A 1 117 ? -10.055 3.822 -8.094 1 89.5 117 LEU A CA 1
ATOM 949 C C . LEU A 1 117 ? -9.352 4.57 -9.227 1 89.5 117 LEU A C 1
ATOM 951 O O . LEU A 1 117 ? -9 5.738 -9.078 1 89.5 117 LEU A O 1
ATOM 955 N N . CYS A 1 118 ? -9.125 4.004 -10.297 1 83.69 118 CYS A N 1
ATOM 956 C CA . CYS A 1 118 ? -8.422 4.586 -11.438 1 83.69 118 CYS A CA 1
ATOM 957 C C . CYS A 1 118 ? -9.289 5.617 -12.141 1 83.69 118 CYS A C 1
ATOM 959 O O . CYS A 1 118 ? -8.781 6.617 -12.656 1 83.69 118 CYS A O 1
ATOM 961 N N . ALA A 1 119 ? -10.547 5.32 -12.32 1 69.06 119 ALA A N 1
ATOM 962 C CA . ALA A 1 119 ? -11.453 6.262 -12.977 1 69.06 119 ALA A CA 1
ATOM 963 C C . ALA A 1 119 ? -11.414 7.625 -12.297 1 69.06 119 ALA A C 1
ATOM 965 O O . ALA A 1 119 ? -11.484 8.664 -12.961 1 69.06 119 ALA A O 1
ATOM 966 N N . GLY A 1 120 ? -11.297 7.656 -11.141 1 58.5 120 GLY A N 1
ATOM 967 C CA . GLY A 1 120 ? -11.164 8.945 -10.477 1 58.5 120 GLY A CA 1
ATOM 968 C C . GLY A 1 120 ? -9.812 9.594 -10.695 1 58.5 120 GLY A C 1
ATOM 969 O O . GLY A 1 120 ? -9.688 10.82 -10.648 1 58.5 120 GLY A O 1
ATOM 970 N N . ALA A 1 121 ? -8.906 8.797 -10.719 1 55.81 121 ALA A N 1
ATOM 971 C CA . ALA A 1 121 ? -7.559 9.305 -10.969 1 55.81 121 ALA A CA 1
ATOM 972 C C . ALA A 1 121 ? -7.309 9.492 -12.461 1 55.81 121 ALA A C 1
ATOM 974 O O . ALA A 1 121 ? -6.488 10.32 -12.859 1 55.81 121 ALA A O 1
ATOM 975 N N . CYS A 1 122 ? -7.848 8.492 -13.227 1 46.09 122 CYS A N 1
ATOM 976 C CA . CYS A 1 122 ? -7.66 8.531 -14.672 1 46.09 122 CYS A CA 1
ATOM 977 C C . CYS A 1 122 ? -8.609 9.531 -15.32 1 46.09 122 CYS A C 1
ATOM 979 O O . CYS A 1 122 ? -9.719 9.742 -14.836 1 46.09 122 CYS A O 1
ATOM 981 N N . ARG A 1 123 ? -8.07 10.445 -15.992 1 40.81 123 ARG A N 1
ATOM 982 C CA . ARG A 1 123 ? -8.797 11.469 -16.734 1 40.81 123 ARG A CA 1
ATOM 983 C C . ARG A 1 123 ? -10.039 10.891 -17.391 1 40.81 123 ARG A C 1
ATOM 985 O O . ARG A 1 123 ? -11.023 11.609 -17.625 1 40.81 123 ARG A O 1
ATOM 992 N N . ASP A 1 124 ? -9.953 9.891 -18.094 1 32.5 124 ASP A N 1
ATOM 993 C CA . ASP A 1 124 ? -11.078 9.547 -18.953 1 32.5 124 ASP A CA 1
ATOM 994 C C . ASP A 1 124 ? -12.219 8.922 -18.156 1 32.5 124 ASP A C 1
ATOM 996 O O . ASP A 1 124 ? -12.156 7.746 -17.797 1 32.5 124 ASP A O 1
ATOM 1000 N N . SER A 1 125 ? -12.852 9.609 -17.312 1 39.84 125 SER A N 1
ATOM 1001 C CA . SER A 1 125 ? -14.039 9.477 -16.484 1 39.84 125 SER A CA 1
ATOM 1002 C C . SER A 1 125 ? -15.125 8.68 -17.188 1 39.84 125 SER A C 1
ATOM 1004 O O . SER A 1 125 ? -16.141 8.32 -16.594 1 39.84 125 SER A O 1
ATOM 1006 N N . THR A 1 126 ? -15.227 8.742 -18.438 1 43.31 126 THR A N 1
ATOM 1007 C CA . THR A 1 126 ? -16.438 8.289 -19.125 1 43.31 126 THR A CA 1
ATOM 1008 C C . THR A 1 126 ? -16.672 6.809 -18.875 1 43.31 126 THR A C 1
ATOM 1010 O O . THR A 1 126 ? -17.766 6.301 -19.156 1 43.31 126 THR A O 1
ATOM 1013 N N . SER A 1 127 ? -15.703 6.047 -18.5 1 48.25 127 SER A N 1
ATOM 1014 C CA . SER A 1 127 ? -15.953 4.609 -18.484 1 48.25 127 SER A CA 1
ATOM 1015 C C . SER A 1 127 ? -15.969 4.059 -17.062 1 48.25 127 SER A C 1
ATOM 1017 O O . SER A 1 127 ? -15.32 3.049 -16.781 1 48.25 127 SER A O 1
ATOM 1019 N N . ARG A 1 128 ? -16.688 4.902 -16.156 1 60.03 128 ARG A N 1
ATOM 1020 C CA . ARG A 1 128 ? -16.859 4.371 -14.812 1 60.03 128 ARG A CA 1
ATOM 1021 C C . ARG A 1 128 ? -17.688 3.096 -14.828 1 60.03 128 ARG A C 1
ATOM 1023 O O . ARG A 1 128 ? -18.844 3.109 -15.266 1 60.03 128 ARG A O 1
ATOM 1030 N N . VAL A 1 129 ? -17.172 2.055 -14.445 1 70.25 129 VAL A N 1
ATOM 1031 C CA . VAL A 1 129 ? -17.797 0.742 -14.484 1 70.25 129 VAL A CA 1
ATOM 1032 C C . VAL A 1 129 ? -18.766 0.601 -13.305 1 70.25 129 VAL A C 1
ATOM 1034 O O . VAL A 1 129 ? -19.844 0.022 -13.438 1 70.25 129 VAL A O 1
ATOM 1037 N N . ILE A 1 130 ? -18.422 1.273 -12.141 1 86.38 130 ILE A N 1
ATOM 1038 C CA . ILE A 1 130 ? -19.297 1.196 -10.977 1 86.38 130 ILE A CA 1
ATOM 1039 C C . ILE A 1 130 ? -19.297 2.535 -10.242 1 86.38 130 ILE A C 1
ATOM 1041 O O . ILE A 1 130 ? -18.328 3.297 -10.328 1 86.38 130 ILE A O 1
ATOM 1045 N N . ASP A 1 131 ? -20.438 2.877 -9.578 1 89.44 131 ASP A N 1
ATOM 1046 C CA . ASP A 1 131 ? -20.547 4.129 -8.836 1 89.44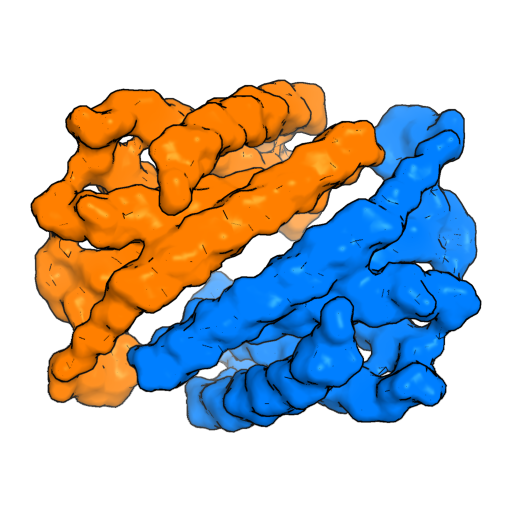 131 ASP A CA 1
ATOM 1047 C C . ASP A 1 131 ? -20.172 3.928 -7.367 1 89.44 131 ASP A C 1
ATOM 1049 O O . ASP A 1 131 ? -19.734 2.844 -6.977 1 89.44 131 ASP A O 1
ATOM 1053 N N . ASP A 1 132 ? -20.344 5.012 -6.59 1 90.56 132 ASP A N 1
ATOM 1054 C CA . ASP A 1 132 ? -19.922 4.996 -5.199 1 90.56 132 ASP A CA 1
ATOM 1055 C C . ASP A 1 132 ? -20.688 3.953 -4.395 1 90.56 132 ASP A C 1
ATOM 1057 O O . ASP A 1 132 ? -20.109 3.258 -3.555 1 90.56 132 ASP A O 1
ATOM 1061 N N . GLU A 1 133 ? -21.938 3.852 -4.621 1 93.38 133 GLU A N 1
ATOM 1062 C CA . GLU A 1 133 ? -22.766 2.92 -3.859 1 93.38 133 GLU A CA 1
ATOM 1063 C C . GLU A 1 133 ? -22.391 1.473 -4.168 1 93.38 133 GLU A C 1
ATOM 1065 O O . GLU A 1 133 ? -22.297 0.646 -3.26 1 93.38 133 GLU A O 1
ATOM 1070 N N . ALA A 1 134 ? -22.203 1.174 -5.383 1 95.25 134 ALA A N 1
ATOM 1071 C CA . ALA A 1 134 ? -21.781 -0.167 -5.773 1 95.25 134 ALA A CA 1
ATOM 1072 C C . ALA A 1 134 ? -20.391 -0.486 -5.215 1 95.25 134 ALA A C 1
ATOM 1074 O O . ALA A 1 134 ? -20.156 -1.594 -4.727 1 95.25 134 ALA A O 1
ATOM 1075 N N . ALA A 1 135 ? -19.516 0.475 -5.32 1 95.25 135 ALA A N 1
ATOM 1076 C CA . ALA A 1 135 ? -18.172 0.28 -4.793 1 95.25 135 ALA A CA 1
ATOM 1077 C C . ALA A 1 135 ? -18.203 -0.005 -3.295 1 95.25 135 ALA A C 1
ATOM 1079 O O . ALA A 1 135 ? -17.5 -0.9 -2.812 1 95.25 135 ALA A O 1
ATOM 1080 N N . LYS A 1 136 ? -18.984 0.742 -2.664 1 96.75 136 LYS A N 1
ATOM 1081 C CA . LYS A 1 136 ? -19.141 0.554 -1.225 1 96.75 136 LYS A CA 1
ATOM 1082 C C . LYS A 1 136 ? -19.609 -0.862 -0.903 1 96.75 136 LYS A C 1
ATOM 1084 O O . LYS A 1 136 ? -19.078 -1.509 -0.001 1 96.75 136 LYS A O 1
ATOM 1089 N N . GLY A 1 137 ? -20.547 -1.288 -1.593 1 98.12 137 GLY A N 1
ATOM 1090 C CA . GLY A 1 137 ? -21.062 -2.633 -1.391 1 98.12 137 GLY A CA 1
ATOM 1091 C C . GLY A 1 137 ? -20.047 -3.715 -1.675 1 98.12 137 GLY A C 1
ATOM 1092 O O . GLY A 1 137 ? -19.922 -4.68 -0.916 1 98.12 137 GLY A O 1
ATOM 1093 N N . ILE A 1 138 ? -19.328 -3.562 -2.717 1 98.44 138 ILE A N 1
ATOM 1094 C CA . ILE A 1 138 ? -18.297 -4.531 -3.098 1 98.44 138 ILE A CA 1
ATOM 1095 C C . ILE A 1 138 ? -17.203 -4.566 -2.039 1 98.44 138 ILE A C 1
ATOM 1097 O O . ILE A 1 138 ? -16.781 -5.641 -1.609 1 98.44 138 ILE A O 1
ATOM 1101 N N . MET A 1 139 ? -16.766 -3.387 -1.592 1 98.69 139 MET A N 1
ATOM 1102 C CA . MET A 1 139 ? -15.703 -3.33 -0.586 1 98.69 139 MET A CA 1
ATOM 1103 C C . MET A 1 139 ? -16.156 -3.975 0.719 1 98.69 139 MET A C 1
ATOM 1105 O O . MET A 1 139 ? -15.398 -4.695 1.361 1 98.69 139 MET A O 1
ATOM 1109 N N . ALA A 1 140 ? -17.391 -3.738 1.093 1 98.81 140 ALA A N 1
ATOM 1110 C CA . ALA A 1 140 ? -17.906 -4.355 2.307 1 98.81 140 ALA A CA 1
ATOM 1111 C C . ALA A 1 140 ? -17.859 -5.879 2.213 1 98.81 140 ALA A C 1
ATOM 1113 O O . ALA A 1 140 ? -17.469 -6.555 3.17 1 98.81 140 ALA A O 1
ATOM 1114 N N . LYS A 1 141 ? -18.25 -6.363 1.124 1 98.81 141 LYS A N 1
ATOM 1115 C CA . LYS A 1 141 ? -18.219 -7.805 0.906 1 98.81 141 LYS A CA 1
ATOM 1116 C C . LYS A 1 141 ? -16.797 -8.336 0.953 1 98.81 141 LYS A C 1
ATOM 1118 O O . LYS A 1 141 ? -16.516 -9.344 1.604 1 98.81 141 LYS A O 1
ATOM 1123 N N . LEU A 1 142 ? -15.906 -7.672 0.26 1 98.88 142 LEU A N 1
ATOM 1124 C CA . LEU A 1 142 ? -14.516 -8.094 0.202 1 98.88 142 LEU A CA 1
ATOM 1125 C C . LEU A 1 142 ? -13.883 -8.078 1.589 1 98.88 142 LEU A C 1
ATOM 1127 O O . LEU A 1 142 ? -13.148 -9 1.957 1 98.88 142 LEU A O 1
ATOM 1131 N N . ILE A 1 143 ? -14.18 -7.051 2.338 1 98.88 143 ILE A N 1
ATOM 1132 C CA . ILE A 1 143 ? -13.633 -6.895 3.68 1 98.88 143 ILE A CA 1
ATOM 1133 C C . ILE A 1 143 ? -14.117 -8.031 4.574 1 98.88 143 ILE A C 1
ATOM 1135 O O . ILE A 1 143 ? -13.32 -8.664 5.273 1 98.88 143 ILE A O 1
ATOM 1139 N N . THR A 1 144 ? -15.336 -8.281 4.488 1 98.75 144 THR A N 1
ATOM 1140 C CA . THR A 1 144 ? -15.922 -9.344 5.301 1 98.75 144 THR A CA 1
ATOM 1141 C C . THR A 1 144 ? -15.328 -10.703 4.922 1 98.75 144 THR A C 1
ATOM 1143 O O . THR A 1 144 ? -14.945 -11.484 5.789 1 98.75 144 THR A O 1
ATOM 1146 N N . LYS A 1 145 ? -15.25 -10.961 3.672 1 98.69 145 LYS A N 1
ATOM 1147 C CA . LYS A 1 145 ? -14.75 -12.242 3.184 1 98.69 145 LYS A CA 1
ATOM 1148 C C . LYS A 1 145 ? -13.266 -12.414 3.508 1 98.69 145 LYS A C 1
ATOM 1150 O O . LYS A 1 145 ? -12.828 -13.516 3.861 1 98.69 145 LYS A O 1
ATOM 1155 N N . LEU A 1 146 ? -12.516 -11.352 3.363 1 98.75 146 LEU A N 1
ATOM 1156 C CA . LEU A 1 146 ? -11.094 -11.414 3.674 1 98.75 146 LEU A CA 1
ATOM 1157 C C . LEU A 1 146 ? -10.867 -11.586 5.172 1 98.75 146 LEU A C 1
ATOM 1159 O O . LEU A 1 146 ? -9.984 -12.336 5.59 1 98.75 146 LEU A O 1
ATOM 1163 N N . GLU A 1 147 ? -11.664 -10.898 5.934 1 98.56 147 GLU A N 1
ATOM 1164 C CA . GLU A 1 147 ? -11.555 -11.016 7.383 1 98.56 147 GLU A CA 1
ATOM 1165 C C . GLU A 1 147 ? -11.766 -12.453 7.84 1 98.56 147 GLU A C 1
ATOM 1167 O O . GLU A 1 147 ? -11.031 -12.953 8.695 1 98.56 147 GLU A O 1
ATOM 1172 N N . LYS A 1 148 ? -12.703 -13.094 7.301 1 97.81 148 LYS A N 1
ATOM 1173 C CA . LYS A 1 148 ? -12.977 -14.492 7.641 1 97.81 148 LYS A CA 1
ATOM 1174 C C . LYS A 1 148 ? -11.789 -15.383 7.309 1 97.81 148 LYS A C 1
ATOM 1176 O O . LYS A 1 148 ? -11.43 -16.266 8.086 1 97.81 148 LYS A O 1
ATOM 1181 N N . ARG A 1 149 ? -11.156 -15.18 6.238 1 97.75 149 ARG A N 1
ATOM 1182 C CA . ARG A 1 149 ? -10.023 -15.984 5.801 1 97.75 149 ARG A CA 1
ATOM 1183 C C . ARG A 1 149 ? -8.797 -15.727 6.676 1 97.75 149 ARG A C 1
ATOM 1185 O O . ARG A 1 149 ? -8.078 -16.656 7.031 1 97.75 149 ARG A O 1
ATOM 1192 N N . LEU A 1 150 ? -8.625 -14.461 6.992 1 98.12 150 LEU A N 1
ATOM 1193 C CA . LEU A 1 150 ? -7.469 -14.109 7.805 1 98.12 150 LEU A CA 1
ATOM 1194 C C . LEU A 1 150 ? -7.617 -14.633 9.227 1 98.12 150 LEU A C 1
ATOM 1196 O O . LEU A 1 150 ? -6.621 -14.945 9.883 1 98.12 150 LEU A O 1
ATOM 1200 N N . MET A 1 151 ? -8.82 -14.742 9.68 1 95.31 151 MET A N 1
ATOM 1201 C CA . MET A 1 151 ? -9.07 -15.273 11.016 1 95.31 151 MET A CA 1
ATOM 1202 C C . MET A 1 151 ? -8.742 -16.766 11.078 1 95.31 151 MET A C 1
ATOM 1204 O O . MET A 1 151 ? -8.461 -17.297 12.148 1 95.31 151 MET A O 1
ATOM 1208 N N . GLN A 1 152 ? -8.75 -17.375 9.922 1 93.38 152 GLN A N 1
ATOM 1209 C CA . GLN A 1 152 ? -8.461 -18.797 9.867 1 93.38 152 GLN A CA 1
ATOM 1210 C C . GLN A 1 152 ? -6.961 -19.062 9.852 1 93.38 152 GLN A C 1
ATOM 1212 O O . GLN A 1 152 ? -6.52 -20.203 10.023 1 93.38 152 GLN A O 1
ATOM 1217 N N . VAL A 1 153 ? -6.227 -17.969 9.602 1 90.56 153 VAL A N 1
ATOM 1218 C CA . VAL A 1 153 ? -4.773 -18.109 9.555 1 90.56 153 VAL A CA 1
ATOM 1219 C C . VAL A 1 153 ? -4.184 -17.812 10.93 1 90.56 153 VAL A C 1
ATOM 1221 O O . VAL A 1 153 ? -4.496 -16.797 11.547 1 90.56 153 VAL A O 1
ATOM 1224 N N . LYS A 1 154 ? -3.572 -18.734 11.641 1 71.38 154 LYS A N 1
ATOM 1225 C CA . LYS A 1 154 ? -2.943 -18.594 12.945 1 71.38 154 LYS A CA 1
ATOM 1226 C C . LYS A 1 154 ? -1.657 -17.781 12.859 1 71.38 154 LYS A C 1
ATOM 1228 O O . LYS A 1 154 ? -0.958 -17.828 11.844 1 71.38 154 LYS A O 1
ATOM 1233 N N . MET B 1 1 ? -23.781 17.484 7.914 1 86.38 1 MET B N 1
ATOM 1234 C CA . MET B 1 1 ? -23.328 16.844 9.141 1 86.38 1 MET B CA 1
ATOM 1235 C C . MET B 1 1 ? -21.812 16.719 9.164 1 86.38 1 MET B C 1
ATOM 1237 O O . MET B 1 1 ? -21.188 16.422 8.133 1 86.38 1 MET B O 1
ATOM 1241 N N . ARG B 1 2 ? -21.234 16.984 10.297 1 88.19 2 ARG B N 1
ATOM 1242 C CA . ARG B 1 2 ? -19.781 16.906 10.438 1 88.19 2 ARG B CA 1
ATOM 1243 C C . ARG B 1 2 ? -19.375 15.648 11.188 1 88.19 2 ARG B C 1
ATOM 1245 O O . ARG B 1 2 ? -19.984 15.297 12.203 1 88.19 2 ARG B O 1
ATOM 1252 N N . VAL B 1 3 ? -18.484 14.914 10.508 1 86.31 3 VAL B N 1
ATOM 1253 C CA . VAL B 1 3 ? -18 13.688 11.125 1 86.31 3 VAL B CA 1
ATOM 1254 C C . VAL B 1 3 ? -16.516 13.828 11.461 1 86.31 3 VAL B C 1
ATOM 1256 O O . VAL B 1 3 ? -15.797 14.609 10.828 1 86.31 3 VAL B O 1
ATOM 1259 N N . HIS B 1 4 ? -16.172 13.125 12.609 1 90.5 4 HIS B N 1
ATOM 1260 C CA . HIS B 1 4 ? -14.781 13.102 13.047 1 90.5 4 HIS B CA 1
ATOM 1261 C C . HIS B 1 4 ? -14.133 11.75 12.758 1 90.5 4 HIS B C 1
ATOM 1263 O O . HIS B 1 4 ? -14.766 10.703 12.93 1 90.5 4 HIS B O 1
ATOM 1269 N N . LEU B 1 5 ? -12.969 11.875 12.219 1 93.62 5 LEU B N 1
ATOM 1270 C CA . LEU B 1 5 ? -12.203 10.656 12.016 1 93.62 5 LEU B CA 1
ATOM 1271 C C . LEU B 1 5 ? -11.492 10.234 13.297 1 93.62 5 LEU B C 1
ATOM 1273 O O . LEU B 1 5 ? -11.055 11.086 14.078 1 93.62 5 LEU B O 1
ATOM 1277 N N . ASN B 1 6 ? -11.492 8.922 13.523 1 94 6 ASN B N 1
ATOM 1278 C CA . ASN B 1 6 ? -10.719 8.414 14.648 1 94 6 ASN B CA 1
ATOM 1279 C C . ASN B 1 6 ? -9.219 8.406 14.352 1 94 6 ASN B C 1
ATOM 1281 O O . ASN B 1 6 ? -8.648 7.359 14.047 1 94 6 ASN B O 1
ATOM 1285 N N . ILE B 1 7 ? -8.594 9.508 14.562 1 95.06 7 ILE B N 1
ATOM 1286 C CA . ILE B 1 7 ? -7.199 9.711 14.195 1 95.06 7 ILE B CA 1
ATOM 1287 C C . ILE B 1 7 ? -6.301 8.82 15.055 1 95.06 7 ILE B C 1
ATOM 1289 O O . ILE B 1 7 ? -5.277 8.328 14.578 1 95.06 7 ILE B O 1
ATOM 1293 N N . ASN B 1 8 ? -6.711 8.57 16.25 1 94.5 8 ASN B N 1
ATOM 1294 C CA . ASN B 1 8 ? -5.91 7.723 17.125 1 94.5 8 ASN B CA 1
ATOM 1295 C C . ASN B 1 8 ? -5.852 6.285 16.609 1 94.5 8 ASN B C 1
ATOM 1297 O O . ASN B 1 8 ? -4.781 5.676 16.578 1 94.5 8 ASN B O 1
ATOM 1301 N N . GLU B 1 9 ? -6.949 5.789 16.203 1 96.69 9 GLU B N 1
ATOM 1302 C CA . GLU B 1 9 ? -7 4.445 15.641 1 96.69 9 GLU B CA 1
ATOM 1303 C C . GLU B 1 9 ? -6.195 4.359 14.352 1 96.69 9 GLU B C 1
ATOM 1305 O O . GLU B 1 9 ? -5.41 3.428 14.156 1 96.69 9 GLU B O 1
ATOM 1310 N N . ILE B 1 10 ? -6.332 5.336 13.547 1 97.62 10 ILE B N 1
ATOM 1311 C CA . ILE B 1 10 ? -5.633 5.367 12.273 1 97.62 10 ILE B CA 1
ATOM 1312 C C . ILE B 1 10 ? -4.129 5.5 12.508 1 97.62 10 ILE B C 1
ATOM 1314 O O . ILE B 1 10 ? -3.326 4.863 11.828 1 97.62 10 ILE 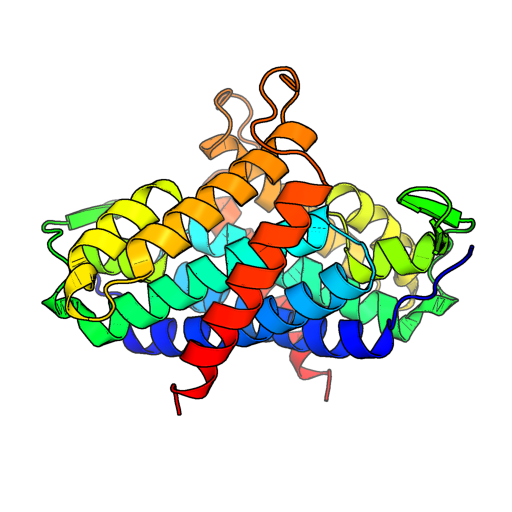B O 1
ATOM 1318 N N . SER B 1 11 ? -3.822 6.227 13.516 1 97.88 11 SER B N 1
ATOM 1319 C CA . SER B 1 11 ? -2.426 6.465 13.867 1 97.88 11 SER B CA 1
ATOM 1320 C C . SER B 1 11 ? -1.705 5.16 14.188 1 97.88 11 SER B C 1
ATOM 1322 O O . SER B 1 11 ? -0.608 4.91 13.68 1 97.88 11 SER B O 1
ATOM 1324 N N . GLU B 1 12 ? -2.307 4.363 14.977 1 97.94 12 GLU B N 1
ATOM 1325 C CA . GLU B 1 12 ? -1.709 3.09 15.375 1 97.94 12 GLU B CA 1
ATOM 1326 C C . GLU B 1 12 ? -1.591 2.145 14.18 1 97.94 12 GLU B C 1
ATOM 1328 O O . GLU B 1 12 ? -0.582 1.454 14.023 1 97.94 12 GLU B O 1
ATOM 1333 N N . LEU B 1 13 ? -2.572 2.125 13.367 1 98.56 13 LEU B N 1
ATOM 1334 C CA . LEU B 1 13 ? -2.553 1.285 12.172 1 98.56 13 LEU B CA 1
ATOM 1335 C C . LEU B 1 13 ? -1.461 1.737 11.211 1 98.56 13 LEU B C 1
ATOM 1337 O O . LEU B 1 13 ? -0.74 0.908 10.648 1 98.56 13 LEU B O 1
ATOM 1341 N N . ARG B 1 14 ? -1.32 3.021 11.102 1 98.75 14 ARG B N 1
ATOM 1342 C CA . ARG B 1 14 ? -0.325 3.574 10.188 1 98.75 14 ARG B CA 1
ATOM 1343 C C . ARG B 1 14 ? 1.089 3.299 10.695 1 98.75 14 ARG B C 1
ATOM 1345 O O . ARG B 1 14 ? 2 3.061 9.898 1 98.75 14 ARG B O 1
ATOM 1352 N N . LEU B 1 15 ? 1.224 3.365 11.969 1 98.69 15 LEU B N 1
ATOM 1353 C CA . LEU B 1 15 ? 2.521 3.016 12.539 1 98.69 15 LEU B CA 1
ATOM 1354 C C . LEU B 1 15 ? 2.895 1.577 12.195 1 98.69 15 LEU B C 1
ATOM 1356 O O . LEU B 1 15 ? 4.008 1.312 11.742 1 98.69 15 LEU B O 1
ATOM 1360 N N . ASN B 1 16 ? 1.994 0.703 12.352 1 98.56 16 ASN B N 1
ATOM 1361 C CA . ASN B 1 16 ? 2.24 -0.701 12.031 1 98.56 16 ASN B CA 1
ATOM 1362 C C . ASN B 1 16 ? 2.41 -0.918 10.531 1 98.56 16 ASN B C 1
ATOM 1364 O O . ASN B 1 16 ? 3.229 -1.738 10.109 1 98.56 16 ASN B O 1
ATOM 1368 N N . GLU B 1 17 ? 1.621 -0.23 9.758 1 98.81 17 GLU B N 1
ATOM 1369 C CA . GLU B 1 17 ? 1.79 -0.267 8.305 1 98.81 17 GLU B CA 1
ATOM 1370 C C . GLU B 1 17 ? 3.207 0.135 7.906 1 98.81 17 GLU B C 1
ATOM 1372 O O . GLU B 1 17 ? 3.838 -0.532 7.086 1 98.81 17 GLU B O 1
ATOM 1377 N N . SER B 1 18 ? 3.643 1.188 8.5 1 98.81 18 SER B N 1
ATOM 1378 C CA . SER B 1 18 ? 4.977 1.678 8.172 1 98.81 18 SER B CA 1
ATOM 1379 C C . SER B 1 18 ? 6.043 0.635 8.492 1 98.81 18 SER B C 1
ATOM 1381 O O . SER B 1 18 ? 6.965 0.42 7.699 1 98.81 18 SER B O 1
ATOM 1383 N N . ARG B 1 19 ? 5.898 -0.025 9.555 1 98.81 19 ARG B N 1
ATOM 1384 C CA . ARG B 1 19 ? 6.867 -1.033 9.969 1 98.81 19 ARG B CA 1
ATOM 1385 C C . ARG B 1 19 ? 6.883 -2.211 9 1 98.81 19 ARG B C 1
ATOM 1387 O O . ARG B 1 19 ? 7.953 -2.676 8.594 1 98.81 19 ARG B O 1
ATOM 1394 N N . ILE B 1 20 ? 5.727 -2.629 8.625 1 98.81 20 ILE B N 1
ATOM 1395 C CA . ILE B 1 20 ? 5.637 -3.785 7.734 1 98.81 20 ILE B CA 1
ATOM 1396 C C . ILE B 1 20 ? 6.16 -3.414 6.352 1 98.81 20 ILE B C 1
ATOM 1398 O O . ILE B 1 20 ? 6.922 -4.172 5.746 1 98.81 20 ILE B O 1
ATOM 1402 N N . GLU B 1 21 ? 5.742 -2.275 5.848 1 98.81 21 GLU B N 1
ATOM 1403 C CA . GLU B 1 21 ? 6.191 -1.828 4.531 1 98.81 21 GLU B CA 1
ATOM 1404 C C . GLU B 1 21 ? 7.699 -1.616 4.504 1 98.81 21 GLU B C 1
ATOM 1406 O O . GLU B 1 21 ? 8.352 -1.853 3.482 1 98.81 21 GLU B O 1
ATOM 1411 N N . LEU B 1 22 ? 8.203 -1.161 5.598 1 98.88 22 LEU B N 1
ATOM 1412 C CA . LEU B 1 22 ? 9.648 -0.991 5.695 1 98.88 22 LEU B CA 1
ATOM 1413 C C . LEU B 1 22 ? 10.367 -2.334 5.578 1 98.88 22 LEU B C 1
ATOM 1415 O O . LEU B 1 22 ? 11.359 -2.449 4.863 1 98.88 22 LEU B O 1
ATOM 1419 N N . GLU B 1 23 ? 9.875 -3.287 6.258 1 98.75 23 GLU B N 1
ATOM 1420 C CA . GLU B 1 23 ? 10.484 -4.609 6.195 1 98.75 23 GLU B CA 1
ATOM 1421 C C . GLU B 1 23 ? 10.406 -5.191 4.785 1 98.75 23 GLU B C 1
ATOM 1423 O O . GLU B 1 23 ? 11.359 -5.805 4.305 1 98.75 23 GLU B O 1
ATOM 1428 N N . LEU B 1 24 ? 9.305 -4.992 4.156 1 98.75 24 LEU B N 1
ATOM 1429 C CA . LEU B 1 24 ? 9.172 -5.438 2.773 1 98.75 24 LEU B CA 1
ATOM 1430 C C . LEU B 1 24 ? 10.148 -4.695 1.867 1 98.75 24 LEU B C 1
ATOM 1432 O O . LEU B 1 24 ? 10.781 -5.305 1 1 98.75 24 LEU B O 1
ATOM 1436 N N . ALA B 1 25 ? 10.25 -3.422 2.092 1 98.69 25 ALA B N 1
ATOM 1437 C CA . ALA B 1 25 ? 11.195 -2.633 1.304 1 98.69 25 ALA B CA 1
ATOM 1438 C C . ALA B 1 25 ? 12.617 -3.17 1.451 1 98.69 25 ALA B C 1
ATOM 1440 O O . ALA B 1 25 ? 13.352 -3.279 0.466 1 98.69 25 ALA B O 1
ATOM 1441 N N . LYS B 1 26 ? 12.961 -3.516 2.658 1 98.62 26 LYS B N 1
ATOM 1442 C CA . LYS B 1 26 ? 14.281 -4.062 2.932 1 98.62 26 LYS B CA 1
ATOM 1443 C C . LYS B 1 26 ? 14.5 -5.379 2.189 1 98.62 26 LYS B C 1
ATOM 1445 O O . LYS B 1 26 ? 15.531 -5.566 1.535 1 98.62 26 LYS B O 1
ATOM 1450 N N . VAL B 1 27 ? 13.562 -6.234 2.293 1 97.94 27 VAL B N 1
ATOM 1451 C CA . VAL B 1 27 ? 13.672 -7.547 1.665 1 97.94 27 VAL B CA 1
ATOM 1452 C C . VAL B 1 27 ? 13.773 -7.387 0.149 1 97.94 27 VAL B C 1
ATOM 1454 O O . VAL B 1 27 ? 14.602 -8.031 -0.497 1 97.94 27 VAL B O 1
ATOM 1457 N N . PHE B 1 28 ? 12.992 -6.543 -0.441 1 97.62 28 PHE B N 1
ATOM 1458 C CA . PHE B 1 28 ? 12.977 -6.367 -1.889 1 97.62 28 PHE B CA 1
ATOM 1459 C C . PHE B 1 28 ? 14.25 -5.676 -2.365 1 97.62 28 PHE B C 1
ATOM 1461 O O . PHE B 1 28 ? 14.789 -6.016 -3.42 1 97.62 28 PHE B O 1
ATOM 1468 N N . LEU B 1 29 ? 14.695 -4.754 -1.554 1 97.25 29 LEU B N 1
ATOM 1469 C CA . LEU B 1 29 ? 15.938 -4.082 -1.931 1 97.25 29 LEU B CA 1
ATOM 1470 C C . LEU B 1 29 ? 17.109 -5.055 -1.922 1 97.25 29 LEU B C 1
ATOM 1472 O O . LEU B 1 29 ? 17.906 -5.09 -2.869 1 97.25 29 LEU B O 1
ATOM 1476 N N . ARG B 1 30 ? 17.203 -5.855 -0.903 1 95.44 30 ARG B N 1
ATOM 1477 C CA . ARG B 1 30 ? 18.297 -6.812 -0.798 1 95.44 30 ARG B CA 1
ATOM 1478 C C . ARG B 1 30 ? 18.203 -7.871 -1.892 1 95.44 30 ARG B C 1
ATOM 1480 O O . ARG B 1 30 ? 19.234 -8.406 -2.332 1 95.44 30 ARG B O 1
ATOM 1487 N N . SER B 1 31 ? 17 -8.117 -2.371 1 94.19 31 SER B N 1
ATOM 1488 C CA . SER B 1 31 ? 16.766 -9.125 -3.398 1 94.19 31 SER B CA 1
ATOM 1489 C C . SER B 1 31 ? 16.922 -8.539 -4.797 1 94.19 31 SER B C 1
ATOM 1491 O O . SER B 1 31 ? 16.812 -9.258 -5.793 1 94.19 31 SER B O 1
ATOM 1493 N N . GLY B 1 32 ? 17.125 -7.254 -4.879 1 92.81 32 GLY B N 1
ATOM 1494 C CA . GLY B 1 32 ? 17.344 -6.609 -6.164 1 92.81 32 GLY B CA 1
ATOM 1495 C C . GLY B 1 32 ? 16.047 -6.27 -6.891 1 92.81 32 GLY B C 1
ATOM 1496 O O . GLY B 1 32 ? 16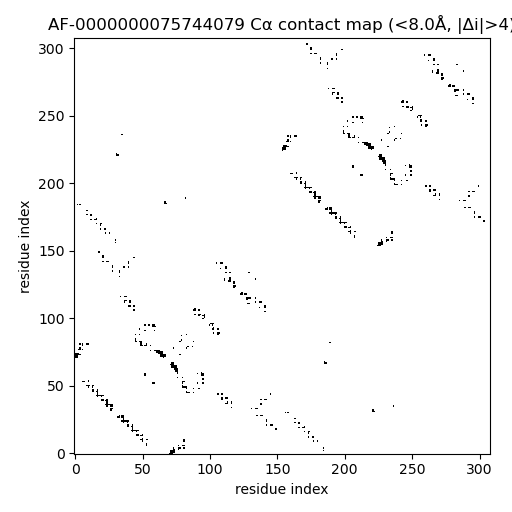.078 -5.926 -8.078 1 92.81 32 GLY B O 1
ATOM 1497 N N . LEU B 1 33 ? 14.984 -6.379 -6.215 1 94.69 33 LEU B N 1
ATOM 1498 C CA . LEU B 1 33 ? 13.695 -6.023 -6.809 1 94.69 33 LEU B CA 1
ATOM 1499 C C . LEU B 1 33 ? 13.398 -4.543 -6.594 1 94.69 33 LEU B C 1
ATOM 1501 O O . LEU B 1 33 ? 12.555 -4.191 -5.766 1 94.69 33 LEU B O 1
ATOM 1505 N N . LEU B 1 34 ? 13.883 -3.762 -7.453 1 94.06 34 LEU B N 1
ATOM 1506 C CA . LEU B 1 34 ? 13.969 -2.326 -7.215 1 94.06 34 LEU B CA 1
ATOM 1507 C C . LEU B 1 34 ? 12.594 -1.673 -7.312 1 94.06 34 LEU B C 1
ATOM 1509 O O . LEU B 1 34 ? 12.273 -0.776 -6.527 1 94.06 34 LEU B O 1
ATOM 1513 N N . ARG B 1 35 ? 11.797 -2.072 -8.203 1 92.81 35 ARG B N 1
ATOM 1514 C CA . ARG B 1 35 ? 10.484 -1.442 -8.352 1 92.81 35 ARG B CA 1
ATOM 1515 C C . ARG B 1 35 ? 9.594 -1.748 -7.16 1 92.81 35 ARG B C 1
ATOM 1517 O O . ARG B 1 35 ? 8.891 -0.866 -6.66 1 92.81 35 ARG B O 1
ATOM 1524 N N . SER B 1 36 ? 9.656 -2.975 -6.715 1 95.31 36 SER B N 1
ATOM 1525 C CA . SER B 1 36 ? 8.891 -3.344 -5.527 1 95.31 36 SER B CA 1
ATOM 1526 C C . SER B 1 36 ? 9.422 -2.641 -4.285 1 95.31 36 SER B C 1
ATOM 1528 O O . SER B 1 36 ? 8.648 -2.188 -3.439 1 95.31 36 SER B O 1
ATOM 1530 N N . ALA B 1 37 ? 10.703 -2.574 -4.215 1 97.38 37 ALA B N 1
ATOM 1531 C CA . ALA B 1 37 ? 11.32 -1.852 -3.105 1 97.38 37 ALA B CA 1
ATOM 1532 C C . ALA B 1 37 ? 10.898 -0.386 -3.104 1 97.38 37 ALA B C 1
ATOM 1534 O O . ALA B 1 37 ? 10.625 0.184 -2.045 1 97.38 37 ALA B O 1
ATOM 1535 N N . ALA B 1 38 ? 10.852 0.166 -4.277 1 96.38 38 ALA B N 1
ATOM 1536 C CA . ALA B 1 38 ? 10.438 1.562 -4.398 1 96.38 38 ALA B CA 1
ATOM 1537 C C . ALA B 1 38 ? 9.008 1.758 -3.904 1 96.38 38 ALA B C 1
ATOM 1539 O O . ALA B 1 38 ? 8.742 2.65 -3.096 1 96.38 38 ALA B O 1
ATOM 1540 N N . PHE B 1 39 ? 8.203 0.926 -4.32 1 96.56 39 PHE B N 1
ATOM 1541 C CA . PHE B 1 39 ? 6.797 0.996 -3.934 1 96.56 39 PHE B CA 1
ATOM 1542 C C . PHE B 1 39 ? 6.648 0.919 -2.418 1 96.56 39 PHE B C 1
ATOM 1544 O O . PHE B 1 39 ? 5.984 1.762 -1.812 1 96.56 39 PHE B O 1
ATOM 1551 N N . ASN B 1 40 ? 7.281 -0.049 -1.836 1 98.38 40 ASN B N 1
ATOM 1552 C CA . ASN B 1 40 ? 7.125 -0.244 -0.398 1 98.38 40 ASN B CA 1
ATOM 1553 C C . ASN B 1 40 ? 7.836 0.847 0.396 1 98.38 40 ASN B C 1
ATOM 1555 O O . ASN B 1 40 ? 7.398 1.212 1.488 1 98.38 40 ASN B O 1
ATOM 1559 N N . THR B 1 41 ? 8.883 1.393 -0.164 1 98.69 41 THR B N 1
ATOM 1560 C CA . THR B 1 41 ? 9.555 2.518 0.478 1 98.69 41 THR B CA 1
ATOM 1561 C C . THR B 1 41 ? 8.633 3.732 0.543 1 98.69 41 THR B C 1
ATOM 1563 O O . THR B 1 41 ? 8.523 4.383 1.585 1 98.69 41 THR B O 1
ATOM 1566 N N . ILE B 1 42 ? 7.965 3.973 -0.503 1 98.38 42 ILE B N 1
ATOM 1567 C CA . ILE B 1 42 ? 7.043 5.102 -0.553 1 98.38 42 ILE B CA 1
ATOM 1568 C C . ILE B 1 42 ? 5.902 4.883 0.442 1 98.38 42 ILE B C 1
ATOM 1570 O O . ILE B 1 42 ? 5.57 5.781 1.219 1 98.38 42 ILE B O 1
ATOM 1574 N N . GLN B 1 43 ? 5.375 3.664 0.439 1 98.5 43 GLN B N 1
ATOM 1575 C CA . GLN B 1 43 ? 4.262 3.361 1.332 1 98.5 43 GLN B CA 1
ATOM 1576 C C . GLN B 1 43 ? 4.688 3.457 2.795 1 98.5 43 GLN B C 1
ATOM 1578 O O . GLN B 1 43 ? 3.93 3.941 3.637 1 98.5 43 GLN B O 1
ATOM 1583 N N . ALA B 1 44 ? 5.84 2.984 3.076 1 98.81 44 ALA B N 1
ATOM 1584 C CA . ALA B 1 44 ? 6.348 3.047 4.441 1 98.81 44 ALA B CA 1
ATOM 1585 C C . ALA B 1 44 ? 6.469 4.492 4.918 1 98.81 44 ALA B C 1
ATOM 1587 O O . ALA B 1 44 ? 6.074 4.816 6.043 1 98.81 44 ALA B O 1
ATOM 1588 N N . TRP B 1 45 ? 6.965 5.316 4.055 1 98.75 45 TRP B N 1
ATOM 1589 C CA . TRP B 1 45 ? 7.164 6.715 4.41 1 98.75 45 TRP B CA 1
ATOM 1590 C C . TRP B 1 45 ? 5.824 7.434 4.562 1 98.75 45 TRP B C 1
ATOM 1592 O O . TRP B 1 45 ? 5.629 8.195 5.516 1 98.75 45 TRP B O 1
ATOM 1602 N N . ARG B 1 46 ? 5 7.199 3.635 1 98.75 46 ARG B N 1
ATOM 1603 C CA . ARG B 1 46 ? 3.666 7.785 3.67 1 98.75 46 ARG B CA 1
ATOM 1604 C C . ARG B 1 46 ? 2.945 7.426 4.965 1 98.75 46 ARG B C 1
ATOM 1606 O O . ARG B 1 46 ? 2.346 8.289 5.609 1 98.75 46 ARG B O 1
ATOM 1613 N N . ALA B 1 47 ? 3.025 6.188 5.316 1 98.75 47 ALA B N 1
ATOM 1614 C CA . ALA B 1 47 ? 2.395 5.719 6.547 1 98.75 47 ALA B CA 1
ATOM 1615 C C . ALA B 1 47 ? 3.043 6.355 7.773 1 98.75 47 ALA B C 1
ATOM 1617 O O . ALA B 1 47 ? 2.35 6.738 8.719 1 98.75 47 ALA B O 1
ATOM 1618 N N . TYR B 1 48 ? 4.293 6.496 7.766 1 98.81 48 TYR B N 1
ATOM 1619 C CA . TYR B 1 48 ? 5.012 7.105 8.883 1 98.81 48 TYR B CA 1
ATOM 1620 C C . TYR B 1 48 ? 4.605 8.562 9.055 1 98.81 48 TYR B C 1
ATOM 1622 O O . TYR B 1 48 ? 4.387 9.023 10.18 1 98.81 48 TYR B O 1
ATOM 1630 N N . LEU B 1 49 ? 4.562 9.266 7.941 1 98.69 49 LEU B N 1
ATOM 1631 C CA . LEU B 1 49 ? 4.184 10.672 8.008 1 98.69 49 LEU B CA 1
ATOM 1632 C C . LEU B 1 49 ? 2.777 10.836 8.57 1 98.69 49 LEU B C 1
ATOM 1634 O O . LEU B 1 49 ? 2.5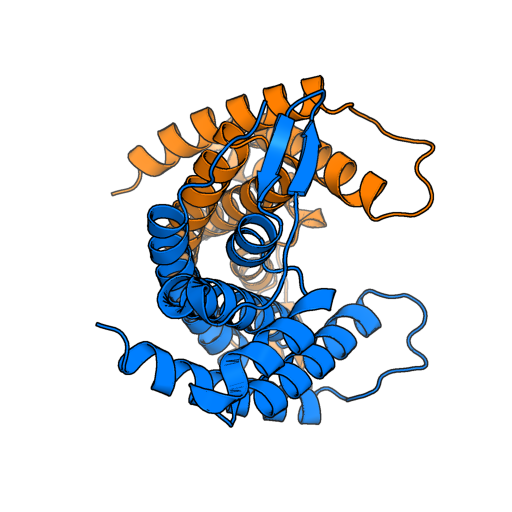06 11.773 9.328 1 98.69 49 LEU B O 1
ATOM 1638 N N . SER B 1 50 ? 1.92 9.922 8.133 1 98.75 50 SER B N 1
ATOM 1639 C CA . SER B 1 50 ? 0.57 9.938 8.688 1 98.75 50 SER B CA 1
ATOM 1640 C C . SER B 1 50 ? 0.594 9.758 10.195 1 98.75 50 SER B C 1
ATOM 1642 O O . SER B 1 50 ? -0.058 10.508 10.93 1 98.75 50 SER B O 1
ATOM 1644 N N . TYR B 1 51 ? 1.325 8.836 10.656 1 98.62 51 TYR B N 1
ATOM 1645 C CA . TYR B 1 51 ? 1.479 8.594 12.086 1 98.62 51 TYR B CA 1
ATOM 1646 C C . TYR B 1 51 ? 2.041 9.82 12.789 1 98.62 51 TYR B C 1
ATOM 1648 O O . TYR B 1 51 ? 1.469 10.297 13.773 1 98.62 51 TYR B O 1
ATOM 1656 N N . LEU B 1 52 ? 3.094 10.336 12.25 1 98.38 52 LEU B N 1
ATOM 1657 C CA . LEU B 1 52 ? 3.77 11.469 12.875 1 98.38 52 LEU B CA 1
ATOM 1658 C C . LEU B 1 52 ? 2.848 12.68 12.945 1 98.38 52 LEU B C 1
ATOM 1660 O O . LEU B 1 52 ? 2.791 13.367 13.969 1 98.38 52 LEU B O 1
ATOM 1664 N N . ALA B 1 53 ? 2.178 12.914 11.852 1 98.5 53 ALA B N 1
ATOM 1665 C CA . ALA B 1 53 ? 1.236 14.031 11.812 1 98.5 53 ALA B CA 1
ATOM 1666 C C . ALA B 1 53 ? 0.117 13.836 12.836 1 98.5 53 ALA B C 1
ATOM 1668 O O . ALA B 1 53 ? -0.353 14.805 13.438 1 98.5 53 ALA B O 1
ATOM 1669 N N . SER B 1 54 ? -0.268 12.609 13.023 1 98.31 54 SER B N 1
ATOM 1670 C CA . SER B 1 54 ? -1.374 12.328 13.93 1 98.31 54 SER B CA 1
ATOM 1671 C C . SER B 1 54 ? -1.006 12.664 15.375 1 98.31 54 SER B C 1
ATOM 1673 O O . SER B 1 54 ? -1.828 13.195 16.125 1 98.31 54 SER B O 1
ATOM 1675 N N . ILE B 1 55 ? 0.2 12.375 15.781 1 97.19 55 ILE B N 1
ATOM 1676 C CA . ILE B 1 55 ? 0.596 12.609 17.156 1 97.19 55 ILE B CA 1
ATOM 1677 C C . ILE B 1 55 ? 1.029 14.07 17.328 1 97.19 55 ILE B C 1
ATOM 1679 O O . ILE B 1 55 ? 1.313 14.508 18.453 1 97.19 55 ILE B O 1
ATOM 1683 N N . ASN B 1 56 ? 1.105 14.797 16.297 1 97.62 56 ASN B N 1
ATOM 1684 C CA . ASN B 1 56 ? 1.41 16.219 16.312 1 97.62 56 ASN B CA 1
ATOM 1685 C C . ASN B 1 56 ? 0.345 17.031 15.57 1 97.62 56 ASN B C 1
ATOM 1687 O O . ASN B 1 56 ? 0.669 17.922 14.789 1 97.62 56 ASN B O 1
ATOM 1691 N N . SER B 1 57 ? -0.873 16.578 15.734 1 96.5 57 SER B N 1
ATOM 1692 C CA . SER B 1 57 ? -1.968 17.141 14.953 1 96.5 57 SER B CA 1
ATOM 1693 C C . SER B 1 57 ? -2.104 18.641 15.195 1 96.5 57 SER B C 1
ATOM 1695 O O . SER B 1 57 ? -2.551 19.375 14.312 1 96.5 57 SER B O 1
ATOM 1697 N N . ASP B 1 58 ? -1.615 19.141 16.312 1 95.5 58 ASP B N 1
ATOM 1698 C CA . ASP B 1 58 ? -1.699 20.562 16.656 1 95.5 58 ASP B CA 1
ATOM 1699 C C . ASP B 1 58 ? -0.758 21.391 15.781 1 95.5 58 ASP B C 1
ATOM 1701 O O . ASP B 1 58 ? -0.936 22.594 15.648 1 95.5 58 ASP B O 1
ATOM 1705 N N . LEU B 1 59 ? 0.172 20.75 15.148 1 96.81 59 LEU B N 1
ATOM 1706 C CA . LEU B 1 59 ? 1.156 21.453 14.336 1 96.81 59 LEU B CA 1
ATOM 1707 C C . LEU B 1 59 ? 0.695 21.547 12.883 1 96.81 59 LEU B C 1
ATOM 1709 O O . LEU B 1 59 ? 1.277 22.297 12.094 1 96.81 59 LEU B O 1
ATOM 1713 N N . ILE B 1 60 ? -0.333 20.766 12.523 1 97.31 60 ILE B N 1
ATOM 1714 C CA . ILE B 1 60 ? -0.813 20.766 11.148 1 97.31 60 ILE B CA 1
ATOM 1715 C C . ILE B 1 60 ? -1.695 21.984 10.906 1 97.31 60 ILE B C 1
ATOM 1717 O O . ILE B 1 60 ? -2.775 22.109 11.492 1 97.31 60 ILE B O 1
ATOM 1721 N N . LYS B 1 61 ? -1.183 22.891 10.039 1 94.56 61 LYS B N 1
ATOM 1722 C CA . LYS B 1 61 ? -1.809 24.188 9.812 1 94.56 61 LYS B CA 1
ATOM 1723 C C . LYS B 1 61 ? -2.773 24.125 8.633 1 94.56 61 LYS B C 1
ATOM 1725 O O . LYS B 1 61 ? -2.639 24.906 7.676 1 94.56 61 LYS B O 1
ATOM 1730 N N . VAL B 1 62 ? -3.562 23.281 8.547 1 94 62 VAL B N 1
ATOM 1731 C CA . VAL B 1 62 ? -4.645 23.188 7.57 1 94 62 VAL B CA 1
ATOM 1732 C C . VAL B 1 62 ? -5.992 23.328 8.281 1 94 62 VAL B C 1
ATOM 1734 O O . VAL B 1 62 ? -6.23 22.688 9.305 1 94 62 VAL B O 1
ATOM 1737 N N . ARG B 1 63 ? -6.812 24.234 7.789 1 93.44 63 ARG B N 1
ATOM 1738 C CA . ARG B 1 63 ? -8.102 24.516 8.414 1 93.44 63 ARG B CA 1
ATOM 1739 C C . ARG B 1 63 ? -9.25 24.266 7.434 1 93.44 63 ARG B C 1
ATOM 1741 O O . ARG B 1 63 ? -9.016 24.078 6.234 1 93.44 63 ARG B O 1
ATOM 1748 N N . GLY B 1 64 ? -10.336 24.109 8.055 1 94.31 64 GLY B N 1
ATOM 1749 C CA . GLY B 1 64 ? -11.531 23.984 7.234 1 94.31 64 GLY B CA 1
ATOM 1750 C C . GLY B 1 64 ? -12.078 22.562 7.184 1 94.31 64 GLY B C 1
ATOM 1751 O O . GLY B 1 64 ? -11.672 21.703 7.973 1 94.31 64 GLY B O 1
ATOM 1752 N N . PHE B 1 65 ? -13.18 22.438 6.352 1 94.62 65 PHE B N 1
ATOM 1753 C CA . PHE B 1 65 ? -13.867 21.156 6.219 1 94.62 65 PHE B CA 1
ATOM 1754 C C . PHE B 1 65 ? -13.992 20.766 4.754 1 94.62 65 PHE B C 1
ATOM 1756 O O . PHE B 1 65 ? -14.086 21.625 3.877 1 94.62 65 PHE B O 1
ATOM 1763 N N . LYS B 1 66 ? -13.922 19.531 4.559 1 93.19 66 LYS B N 1
ATOM 1764 C CA . LYS B 1 66 ? -14.102 18.969 3.221 1 93.19 66 LYS B CA 1
ATOM 1765 C C . LYS B 1 66 ? -15.312 18.047 3.162 1 93.19 66 LYS B C 1
ATOM 1767 O O . LYS B 1 66 ? -15.547 17.266 4.078 1 93.19 66 LYS B O 1
ATOM 1772 N N . ARG B 1 67 ? -16.094 18.266 2.133 1 91.94 67 ARG B N 1
ATOM 1773 C CA . ARG B 1 67 ? -17.219 17.375 1.899 1 91.94 67 ARG B CA 1
ATOM 1774 C C . ARG B 1 67 ? -16.766 16.047 1.323 1 91.94 67 ARG B C 1
ATOM 1776 O O . ARG B 1 67 ? -16.031 16.016 0.332 1 91.94 67 ARG B O 1
ATOM 1783 N N . ILE B 1 68 ? -17.156 14.938 1.917 1 87.75 68 ILE B N 1
ATOM 1784 C CA . ILE B 1 68 ? -16.672 13.641 1.444 1 87.75 68 ILE B CA 1
ATOM 1785 C C . ILE B 1 68 ? -17.828 12.852 0.831 1 87.75 68 ILE B C 1
ATOM 1787 O O . ILE B 1 68 ? -17.625 11.992 -0.021 1 87.75 68 ILE B O 1
ATOM 1791 N N . ARG B 1 69 ? -19.047 13.125 1.281 1 81.75 69 ARG B N 1
ATOM 1792 C CA . ARG B 1 69 ? -20.219 12.438 0.748 1 81.75 69 ARG B CA 1
ATOM 1793 C C . ARG B 1 69 ? -21.5 13.148 1.15 1 81.75 69 ARG B C 1
ATOM 1795 O O . ARG B 1 69 ? -21.734 13.398 2.334 1 81.75 69 ARG B O 1
ATOM 1802 N N . GLY B 1 70 ? -22.359 13.398 0.113 1 83.38 70 GLY B N 1
ATOM 1803 C CA . GLY B 1 70 ? -23.609 14.062 0.448 1 83.38 70 GLY B CA 1
ATOM 1804 C C . GLY B 1 70 ? -23.406 15.336 1.252 1 83.38 70 GLY B C 1
ATOM 1805 O O . GLY B 1 70 ? -22.672 16.219 0.841 1 83.38 70 GLY B O 1
ATOM 1806 N N . ASN B 1 71 ? -23.984 15.195 2.467 1 86 71 ASN B N 1
ATOM 1807 C CA . ASN B 1 71 ? -23.922 16.344 3.352 1 86 71 ASN B CA 1
ATOM 1808 C C . ASN B 1 71 ? -22.906 16.141 4.477 1 86 71 ASN B C 1
ATOM 1810 O O . ASN B 1 71 ? -22.922 16.859 5.477 1 86 71 ASN B O 1
ATOM 1814 N N . ILE B 1 72 ? -22.094 15.203 4.254 1 89.44 72 ILE B N 1
ATOM 1815 C CA . ILE B 1 72 ? -21.141 14.859 5.297 1 89.44 72 ILE B CA 1
ATOM 1816 C C . ILE B 1 72 ? -19.812 15.594 5.047 1 89.44 72 ILE B C 1
ATOM 1818 O O . ILE B 1 72 ? -19.266 15.531 3.943 1 89.44 72 ILE B O 1
ATOM 1822 N N . GLU B 1 73 ? -19.344 16.266 6.109 1 94.62 73 GLU B N 1
ATOM 1823 C CA . GLU B 1 73 ? -18.078 16.984 6.062 1 94.62 73 GLU B CA 1
ATOM 1824 C C . GLU B 1 73 ? -17.125 16.484 7.145 1 94.62 73 GLU B C 1
ATOM 1826 O O . GLU B 1 73 ? -17.547 16.062 8.219 1 94.62 73 GLU B O 1
ATOM 1831 N N . VAL B 1 74 ? -15.852 16.578 6.719 1 94.69 74 VAL B N 1
ATOM 1832 C CA . VAL B 1 74 ? -14.805 16.188 7.648 1 94.69 74 VAL B CA 1
ATOM 1833 C C . VAL B 1 74 ? -13.766 17.297 7.77 1 94.69 74 VAL B C 1
ATOM 1835 O O . VAL B 1 74 ? -13.602 18.109 6.848 1 94.69 74 VAL B O 1
ATOM 1838 N N . ASN B 1 75 ? -13.18 17.312 9.008 1 95.5 75 ASN B N 1
ATOM 1839 C CA . ASN B 1 75 ? -12.07 18.25 9.164 1 95.5 75 ASN B CA 1
ATOM 1840 C C . ASN B 1 75 ? -10.961 17.969 8.148 1 95.5 75 ASN B C 1
ATOM 1842 O O . ASN B 1 75 ? -10.516 16.828 8 1 95.5 75 ASN B O 1
ATOM 1846 N N . THR B 1 76 ? -10.531 19.016 7.5 1 96.38 76 THR B N 1
ATOM 1847 C CA . THR B 1 76 ? -9.562 18.859 6.422 1 96.38 76 THR B CA 1
ATOM 1848 C C . THR B 1 76 ? -8.242 18.297 6.949 1 96.38 76 THR B C 1
ATOM 1850 O O . THR B 1 76 ? -7.637 17.422 6.324 1 96.38 76 THR B O 1
ATOM 1853 N N . SER B 1 77 ? -7.855 18.844 8.055 1 97 77 SER B N 1
ATOM 1854 C CA . SER B 1 77 ? -6.594 18.359 8.609 1 97 77 SER B CA 1
ATOM 1855 C C . SER B 1 77 ? -6.676 16.891 8.984 1 97 77 SER B C 1
ATOM 1857 O O . SER B 1 77 ? -5.738 16.125 8.75 1 97 77 SER B O 1
ATOM 1859 N N . GLU B 1 78 ? -7.773 16.484 9.539 1 97 78 GLU B N 1
ATOM 1860 C CA . GLU B 1 78 ? -7.965 15.078 9.883 1 97 78 GLU B CA 1
ATOM 1861 C C . GLU B 1 78 ? -7.945 14.188 8.641 1 97 78 GLU B C 1
ATOM 1863 O O . GLU B 1 78 ? -7.375 13.094 8.664 1 97 78 GLU B O 1
ATOM 1868 N N . LEU B 1 79 ? -8.516 14.703 7.648 1 97.06 79 LEU B N 1
ATOM 1869 C CA . LEU B 1 79 ? -8.555 13.969 6.387 1 97.06 79 LEU B CA 1
ATOM 1870 C C . LEU B 1 79 ? -7.156 13.797 5.812 1 97.06 79 LEU B C 1
ATOM 1872 O O . LEU B 1 79 ? -6.785 12.695 5.391 1 97.06 79 LEU B O 1
ATOM 1876 N N . ILE B 1 80 ? -6.426 14.797 5.844 1 97.69 80 ILE B N 1
ATOM 1877 C CA . ILE B 1 80 ? -5.074 14.773 5.301 1 97.69 80 ILE B CA 1
ATOM 1878 C C . ILE B 1 80 ? -4.199 13.836 6.137 1 97.69 80 ILE B C 1
ATOM 1880 O O . ILE B 1 80 ? -3.455 13.023 5.59 1 97.69 80 ILE B O 1
ATOM 1884 N N . ILE B 1 81 ? -4.336 13.914 7.367 1 98.12 81 ILE B N 1
ATOM 1885 C CA . ILE B 1 81 ? -3.553 13.078 8.273 1 98.12 81 ILE B CA 1
ATOM 1886 C C . ILE B 1 81 ? -3.902 11.609 8.055 1 98.12 81 ILE B C 1
ATOM 1888 O O . ILE B 1 81 ? -3.012 10.758 7.949 1 98.12 81 ILE B O 1
ATOM 1892 N N . ALA B 1 82 ? -5.18 11.336 7.93 1 97.81 82 ALA B N 1
ATOM 1893 C CA . ALA B 1 82 ? -5.648 9.961 7.82 1 97.81 82 ALA B CA 1
ATOM 1894 C C . ALA B 1 82 ? -5.227 9.336 6.492 1 97.81 82 ALA B C 1
ATOM 1896 O O . ALA B 1 82 ? -4.852 8.164 6.441 1 97.81 82 ALA B O 1
ATOM 1897 N N . THR B 1 83 ? -5.254 10.094 5.441 1 97.56 83 THR B N 1
ATOM 1898 C CA . THR B 1 83 ? -5.047 9.523 4.117 1 97.56 83 THR B CA 1
ATOM 1899 C C . THR B 1 83 ? -3.635 9.82 3.615 1 97.56 83 THR B C 1
ATOM 1901 O O . THR B 1 83 ? -3.096 9.078 2.793 1 97.56 83 THR B O 1
ATOM 1904 N N . MET B 1 84 ? -3.053 10.828 4.008 1 98 84 MET B N 1
ATOM 1905 C CA . MET B 1 84 ? -1.703 11.281 3.678 1 98 84 MET B CA 1
ATOM 1906 C C . MET B 1 84 ? -1.462 11.211 2.174 1 98 84 MET B C 1
ATOM 1908 O O . MET B 1 84 ? -0.601 10.461 1.71 1 98 84 MET B O 1
ATOM 1912 N N . PRO B 1 85 ? -2.184 12.055 1.437 1 96.25 85 PRO B N 1
ATOM 1913 C CA . PRO B 1 85 ? -1.934 12.062 -0.006 1 96.25 85 PRO B CA 1
ATOM 1914 C C . PRO B 1 85 ? -0.498 12.453 -0.354 1 96.25 85 PRO B C 1
ATOM 1916 O O . PRO B 1 85 ? 0.052 13.383 0.236 1 96.25 85 PRO B O 1
ATOM 1919 N N . ILE B 1 86 ? 0.036 11.773 -1.332 1 95.06 86 ILE B N 1
ATOM 1920 C CA . ILE B 1 86 ? 1.431 11.953 -1.721 1 95.06 86 ILE B CA 1
ATOM 1921 C C . ILE B 1 86 ? 1.684 13.414 -2.088 1 95.06 86 ILE B C 1
ATOM 1923 O O . ILE B 1 86 ? 2.719 13.984 -1.731 1 95.06 86 ILE B O 1
ATOM 1927 N N . LYS B 1 87 ? 0.753 14.047 -2.719 1 94.81 87 LYS B N 1
ATOM 1928 C CA . LYS B 1 87 ? 0.933 15.406 -3.223 1 94.81 87 LYS B CA 1
ATOM 1929 C C . LYS B 1 87 ? 1.005 16.406 -2.078 1 94.81 87 LYS B C 1
ATOM 1931 O O . LYS B 1 87 ? 1.406 17.562 -2.277 1 94.81 87 LYS B O 1
ATOM 1936 N N . LEU B 1 88 ? 0.615 16.016 -0.868 1 97.12 88 LEU B N 1
ATOM 1937 C CA . LEU B 1 88 ? 0.586 16.938 0.26 1 97.12 88 LEU B CA 1
ATOM 1938 C C . LEU B 1 88 ? 1.679 16.594 1.27 1 97.12 88 LEU B C 1
ATOM 1940 O O . LEU B 1 88 ? 1.812 17.266 2.297 1 97.12 88 LEU B O 1
ATOM 1944 N N . MET B 1 89 ? 2.49 15.617 1 1 97.69 89 MET B N 1
ATOM 1945 C CA . MET B 1 89 ? 3.504 15.172 1.953 1 97.69 89 MET B CA 1
ATOM 1946 C C . MET B 1 89 ? 4.508 16.281 2.24 1 97.69 89 MET B C 1
ATOM 1948 O O . MET B 1 89 ? 4.91 16.484 3.389 1 97.69 89 MET B O 1
ATOM 1952 N N . MET B 1 90 ? 4.82 17.078 1.188 1 97.25 90 MET B N 1
ATOM 1953 C CA . MET B 1 90 ? 5.781 18.156 1.385 1 97.25 90 MET B CA 1
ATOM 1954 C C . MET B 1 90 ? 5.199 19.234 2.285 1 97.25 90 MET B C 1
ATOM 1956 O O . MET B 1 90 ? 5.898 19.781 3.146 1 97.25 90 MET B O 1
ATOM 1960 N N . THR B 1 91 ? 3.977 19.531 2.078 1 97.69 91 THR B N 1
ATOM 1961 C CA . THR B 1 91 ? 3.303 20.531 2.912 1 97.69 91 THR B CA 1
ATOM 1962 C C . THR B 1 91 ? 3.285 20.078 4.371 1 97.69 91 THR B C 1
ATOM 1964 O O . THR B 1 91 ? 3.586 20.875 5.27 1 97.69 91 THR B O 1
ATOM 1967 N N . ILE B 1 92 ? 2.947 18.844 4.586 1 98.19 92 ILE B N 1
ATOM 1968 C CA . ILE B 1 92 ? 2.834 18.312 5.941 1 98.19 92 ILE B CA 1
ATOM 1969 C C . ILE B 1 92 ? 4.207 18.312 6.609 1 98.19 92 ILE B C 1
ATOM 1971 O O . ILE B 1 92 ? 4.328 18.641 7.789 1 98.19 92 ILE B O 1
ATOM 1975 N N . THR B 1 93 ? 5.211 17.938 5.859 1 97.94 93 THR B N 1
ATOM 1976 C CA . THR B 1 93 ? 6.543 17.922 6.453 1 97.94 93 THR B CA 1
ATOM 1977 C C . THR B 1 93 ? 6.992 19.328 6.82 1 97.94 93 THR B C 1
ATOM 1979 O O . THR B 1 93 ? 7.73 19.516 7.793 1 97.94 93 THR B O 1
ATOM 1982 N N . GLU B 1 94 ? 6.578 20.312 6.051 1 97.56 94 GLU B N 1
ATOM 1983 C CA . GLU B 1 94 ? 6.887 21.703 6.406 1 97.56 94 GLU B CA 1
ATOM 1984 C C . GLU B 1 94 ? 6.262 22.078 7.746 1 97.56 94 GLU B C 1
ATOM 1986 O O . GLU B 1 94 ? 6.891 22.75 8.562 1 97.56 94 GLU B O 1
ATOM 1991 N N . HIS B 1 95 ? 5.066 21.641 7.984 1 98.06 95 HIS B N 1
ATOM 1992 C CA . HIS B 1 95 ? 4.387 21.906 9.25 1 98.06 95 HIS B CA 1
ATOM 1993 C C . HIS B 1 95 ? 5.094 21.219 10.406 1 98.06 95 HIS B C 1
ATOM 1995 O O . HIS B 1 95 ? 5.062 21.719 11.539 1 98.06 95 HIS B O 1
ATOM 2001 N N . LEU B 1 96 ? 5.738 20.109 10.086 1 97.75 96 LEU B N 1
ATOM 2002 C CA . LEU B 1 96 ? 6.359 19.297 11.117 1 97.75 96 LEU B CA 1
ATOM 2003 C C . LEU B 1 96 ? 7.852 19.594 11.227 1 97.75 96 LEU B C 1
ATOM 2005 O O . LEU B 1 96 ? 8.586 18.875 11.906 1 97.75 96 LEU B O 1
ATOM 2009 N N . ARG B 1 97 ? 8.312 20.578 10.609 1 95.19 97 ARG B N 1
ATOM 2010 C CA . ARG B 1 97 ? 9.734 20.875 10.445 1 95.19 97 ARG B CA 1
ATOM 2011 C C . ARG B 1 97 ? 10.422 21.047 11.789 1 95.19 97 ARG B C 1
ATOM 2013 O O . ARG B 1 97 ? 11.57 20.641 11.969 1 95.19 97 ARG B O 1
ATOM 2020 N N . ASN B 1 98 ? 9.727 21.578 12.734 1 94.62 98 ASN B N 1
ATOM 2021 C CA . ASN B 1 98 ? 10.336 21.828 14.039 1 94.62 98 ASN B CA 1
ATOM 2022 C C . ASN B 1 98 ? 10.43 20.531 14.852 1 94.62 98 ASN B C 1
ATOM 2024 O O . ASN B 1 98 ? 11.25 20.438 15.773 1 94.62 98 ASN B O 1
ATOM 2028 N N . ARG B 1 99 ? 9.609 19.578 14.555 1 94.62 99 ARG B N 1
ATOM 2029 C CA . ARG B 1 99 ? 9.648 18.281 15.227 1 94.62 99 ARG B CA 1
ATOM 2030 C C . ARG B 1 99 ? 10.805 17.438 14.703 1 94.62 99 ARG B C 1
ATOM 2032 O O . ARG B 1 99 ? 11.438 16.703 15.461 1 94.62 99 ARG B O 1
ATOM 2039 N N . ASP B 1 100 ? 11.039 17.469 13.492 1 94.94 100 ASP B N 1
ATOM 2040 C CA . ASP B 1 100 ? 12.086 16.734 12.789 1 94.94 100 ASP B CA 1
ATOM 2041 C C . ASP B 1 100 ? 12.547 17.5 11.547 1 94.94 100 ASP B C 1
ATOM 2043 O O . ASP B 1 100 ? 11.922 17.406 10.492 1 94.94 100 ASP B O 1
ATOM 2047 N N . PRO B 1 101 ? 13.633 18.141 11.672 1 94.12 101 PRO B N 1
ATOM 2048 C CA . PRO B 1 101 ? 14.094 19.031 10.594 1 94.12 101 PRO B CA 1
ATOM 2049 C C . PRO B 1 101 ? 14.484 18.25 9.328 1 94.12 101 PRO B C 1
ATOM 2051 O O . PRO B 1 101 ? 14.523 18.828 8.242 1 94.12 101 PRO B O 1
ATOM 2054 N N . GLU B 1 102 ? 14.727 16.984 9.414 1 97.19 102 GLU B N 1
ATOM 2055 C CA . GLU B 1 102 ? 15.18 16.219 8.258 1 97.19 102 GLU B CA 1
ATOM 2056 C C . GLU B 1 102 ? 14 15.711 7.434 1 97.19 102 GLU B C 1
ATOM 2058 O O . GLU B 1 102 ? 14.188 15.172 6.344 1 97.19 102 GLU B O 1
ATOM 2063 N N . LEU B 1 103 ? 12.836 15.93 7.895 1 97.94 103 LEU B N 1
ATOM 2064 C CA . LEU B 1 103 ? 11.664 15.344 7.254 1 97.94 103 LEU B CA 1
ATOM 2065 C C . LEU B 1 103 ? 11.516 15.859 5.824 1 97.94 103 LEU B C 1
ATOM 2067 O O . LEU B 1 103 ? 11.148 15.102 4.922 1 97.94 103 LEU B O 1
ATOM 2071 N N . MET B 1 104 ? 11.758 17.078 5.684 1 97.25 104 MET B N 1
ATOM 2072 C CA . MET B 1 104 ? 11.547 17.688 4.367 1 97.25 104 MET B CA 1
ATOM 2073 C C . MET B 1 104 ? 12.5 17.078 3.338 1 97.25 104 MET B C 1
ATOM 2075 O O . MET B 1 104 ? 12.078 16.719 2.236 1 97.25 104 MET B O 1
ATOM 2079 N N . GLU B 1 105 ? 13.742 16.953 3.652 1 98.12 105 GLU B N 1
ATOM 2080 C CA . GLU B 1 105 ? 14.734 16.375 2.75 1 98.12 105 GLU B CA 1
ATOM 2081 C C . GLU B 1 105 ? 14.422 14.906 2.445 1 98.12 105 GLU B C 1
ATOM 2083 O O . GLU B 1 105 ? 14.539 14.469 1.3 1 98.12 105 GLU B O 1
ATOM 2088 N N . LEU B 1 106 ? 14.055 14.227 3.439 1 98.62 106 LEU B N 1
ATOM 2089 C CA . LEU B 1 106 ? 13.734 12.82 3.25 1 98.62 106 LEU B CA 1
ATOM 2090 C C . LEU B 1 106 ? 12.484 12.656 2.395 1 98.62 106 LEU B C 1
ATOM 2092 O O . LEU B 1 106 ? 12.414 11.766 1.544 1 98.62 106 LEU B O 1
ATOM 2096 N N . THR B 1 107 ? 11.531 13.508 2.629 1 98.69 107 THR B N 1
ATOM 2097 C CA . THR B 1 107 ? 10.32 13.469 1.812 1 98.69 107 THR B CA 1
ATOM 2098 C C . THR B 1 107 ? 10.641 13.812 0.361 1 98.69 107 THR B C 1
ATOM 2100 O O . THR B 1 107 ? 10.062 13.234 -0.562 1 98.69 107 THR B O 1
ATOM 2103 N N . ALA B 1 108 ? 11.516 14.727 0.168 1 97.88 108 ALA B N 1
ATOM 2104 C CA . ALA B 1 108 ? 11.945 15.055 -1.19 1 97.88 108 ALA B CA 1
ATOM 2105 C C . ALA B 1 108 ? 12.547 13.836 -1.881 1 97.88 108 ALA B C 1
ATOM 2107 O O . ALA B 1 108 ? 12.312 13.602 -3.068 1 97.88 108 ALA B O 1
ATOM 2108 N N . LEU B 1 109 ? 13.305 13.102 -1.153 1 98.25 109 LEU B N 1
ATOM 2109 C CA . LEU B 1 109 ? 13.875 11.875 -1.698 1 98.25 109 LEU B CA 1
ATOM 2110 C C . LEU B 1 109 ? 12.781 10.867 -2.039 1 98.25 109 LEU B C 1
ATOM 2112 O O . LEU B 1 109 ? 12.859 10.18 -3.059 1 98.25 109 LEU B O 1
ATOM 2116 N N . VAL B 1 110 ? 11.789 10.781 -1.193 1 97.94 110 VAL B N 1
ATOM 2117 C CA . VAL B 1 110 ? 10.664 9.883 -1.451 1 97.94 110 VAL B CA 1
ATOM 2118 C C . VAL B 1 110 ? 9.969 10.281 -2.748 1 97.94 110 VAL B C 1
ATOM 2120 O O . VAL B 1 110 ? 9.594 9.43 -3.551 1 97.94 110 VAL B O 1
ATOM 2123 N N . LEU B 1 111 ? 9.836 11.523 -2.98 1 95.69 111 LEU B N 1
ATOM 2124 C CA . LEU B 1 111 ? 9.172 12.016 -4.188 1 95.69 111 LEU B CA 1
ATOM 2125 C C . LEU B 1 111 ? 10.008 11.703 -5.426 1 95.69 111 LEU B C 1
ATOM 2127 O O . LEU B 1 111 ? 9.461 11.445 -6.5 1 95.69 111 LEU B O 1
ATOM 2131 N N . LEU B 1 112 ? 11.312 11.688 -5.266 1 94.88 112 LEU B N 1
ATOM 2132 C CA . LEU B 1 112 ? 12.172 11.266 -6.363 1 94.88 112 LEU B CA 1
ATOM 2133 C C . LEU B 1 112 ? 11.977 9.789 -6.672 1 94.88 112 LEU B C 1
ATOM 2135 O O . LEU B 1 112 ? 11.984 9.383 -7.836 1 94.88 112 LEU B O 1
ATOM 2139 N N . ILE B 1 113 ? 11.789 9 -5.66 1 95.62 113 ILE B N 1
ATOM 2140 C CA . ILE B 1 113 ? 11.531 7.574 -5.848 1 95.62 113 ILE B CA 1
ATOM 2141 C C . ILE B 1 113 ? 10.18 7.383 -6.543 1 95.62 113 ILE B C 1
ATOM 2143 O O . ILE B 1 113 ? 10.023 6.48 -7.371 1 95.62 113 ILE B O 1
ATOM 2147 N N . ARG B 1 114 ? 9.25 8.18 -6.137 1 94.25 114 ARG B N 1
ATOM 2148 C CA . ARG B 1 114 ? 7.953 8.125 -6.805 1 94.25 114 ARG B CA 1
ATOM 2149 C C . ARG B 1 114 ? 8.094 8.383 -8.297 1 94.25 114 ARG B C 1
ATOM 2151 O O . ARG B 1 114 ? 7.457 7.711 -9.117 1 94.25 114 ARG B O 1
ATOM 2158 N N . GLU B 1 115 ? 8.891 9.328 -8.656 1 90.88 115 GLU B N 1
ATOM 2159 C CA . GLU B 1 115 ? 9.141 9.594 -10.07 1 90.88 115 GLU B CA 1
ATOM 2160 C C . GLU B 1 115 ? 9.805 8.398 -10.75 1 90.88 115 GLU B C 1
ATOM 2162 O O . GLU B 1 115 ? 9.469 8.07 -11.891 1 90.88 115 GLU B O 1
ATOM 2167 N N . TYR B 1 116 ? 10.695 7.855 -10.109 1 90.62 116 TYR B N 1
ATOM 2168 C CA . TYR B 1 116 ? 11.367 6.656 -10.602 1 90.62 116 TYR B CA 1
ATOM 2169 C C . TYR B 1 116 ? 10.367 5.547 -10.891 1 90.62 116 TYR B C 1
ATOM 2171 O O . TYR B 1 116 ? 10.43 4.895 -11.93 1 90.62 116 TYR B O 1
ATOM 2179 N N . LEU B 1 117 ? 9.43 5.379 -9.938 1 89.56 117 LEU B N 1
ATOM 2180 C CA . LEU B 1 117 ? 8.43 4.324 -10.055 1 89.56 117 LEU B CA 1
ATOM 2181 C C . LEU B 1 117 ? 7.457 4.621 -11.188 1 89.56 117 LEU B C 1
ATOM 2183 O O . LEU B 1 117 ? 7.039 3.711 -11.906 1 89.56 117 LEU B O 1
ATOM 2187 N N . CYS B 1 118 ? 7.066 5.77 -11.398 1 83.62 118 CYS B N 1
ATOM 2188 C CA . CYS B 1 118 ? 6.102 6.176 -12.422 1 83.62 118 CYS B CA 1
ATOM 2189 C C . CYS B 1 118 ? 6.715 6.113 -13.812 1 83.62 118 CYS B C 1
ATOM 2191 O O . CYS B 1 118 ? 6.031 5.789 -14.781 1 83.62 118 CYS B O 1
ATOM 2193 N N . ALA B 1 119 ? 7.938 6.57 -13.938 1 69.31 119 ALA B N 1
ATOM 2194 C CA . ALA B 1 119 ? 8.609 6.523 -15.234 1 69.31 119 ALA B CA 1
ATOM 2195 C C . ALA B 1 119 ? 8.578 5.113 -15.82 1 69.31 119 ALA B C 1
ATOM 2197 O O . ALA B 1 119 ? 8.422 4.941 -17.031 1 69.31 119 ALA B O 1
ATOM 2198 N N . GLY B 1 120 ? 8.68 4.211 -15.086 1 58.69 120 GLY B N 1
ATOM 2199 C CA . GLY B 1 120 ? 8.562 2.857 -15.602 1 58.69 120 GLY B CA 1
ATOM 2200 C C . GLY B 1 120 ? 7.145 2.469 -15.961 1 58.69 120 GLY B C 1
ATOM 2201 O O . GLY B 1 120 ? 6.926 1.627 -16.828 1 58.69 120 GLY B O 1
ATOM 2202 N N . ALA B 1 121 ? 6.328 2.926 -15.195 1 55.88 121 ALA B N 1
ATOM 2203 C CA . ALA B 1 121 ? 4.918 2.65 -15.469 1 55.88 121 ALA B CA 1
ATOM 2204 C C . ALA B 1 121 ? 4.355 3.629 -16.5 1 55.88 121 ALA B C 1
ATOM 2206 O O . ALA B 1 121 ? 3.406 3.307 -17.203 1 55.88 121 ALA B O 1
ATOM 2207 N N . CYS B 1 122 ? 4.797 4.918 -16.344 1 46.19 122 CYS B N 1
ATOM 2208 C CA . CYS B 1 122 ? 4.305 5.973 -17.234 1 46.19 122 CYS B CA 1
ATOM 2209 C C . CYS B 1 122 ? 5.023 5.934 -18.578 1 46.19 122 CYS B C 1
ATOM 2211 O O . CYS B 1 122 ? 6.188 5.539 -18.656 1 46.19 122 CYS B O 1
ATOM 2213 N N . ARG B 1 123 ? 4.258 5.848 -19.594 1 40.62 123 ARG B N 1
ATOM 2214 C CA . ARG B 1 123 ? 4.719 5.836 -20.969 1 40.62 123 ARG B CA 1
ATOM 2215 C C . ARG B 1 123 ? 5.836 6.852 -21.188 1 40.62 123 ARG B C 1
ATOM 2217 O O . ARG B 1 123 ? 6.68 6.676 -22.062 1 40.62 123 ARG B O 1
ATOM 2224 N N . ASP B 1 124 ? 5.672 8.016 -20.844 1 32.5 124 ASP B N 1
ATOM 2225 C CA . ASP B 1 124 ? 6.625 9.008 -21.312 1 32.5 124 ASP B CA 1
ATOM 2226 C C . ASP B 1 124 ? 7.949 8.906 -20.562 1 32.5 124 ASP B C 1
ATOM 2228 O O . ASP B 1 124 ? 8.078 9.414 -19.453 1 32.5 124 ASP B O 1
ATOM 2232 N N . SER B 1 125 ? 8.648 7.859 -20.672 1 39.53 125 SER B N 1
ATOM 2233 C CA . SER B 1 125 ? 9.969 7.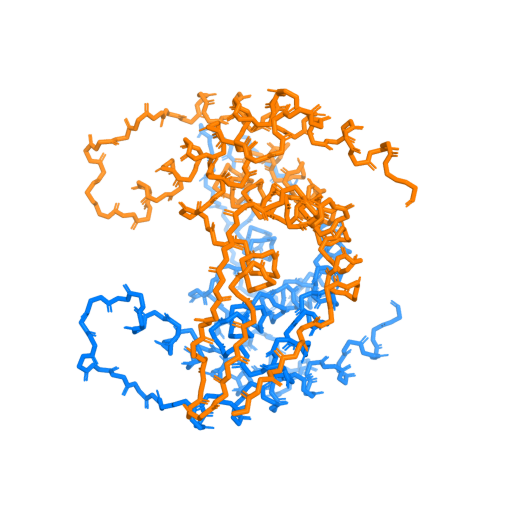418 -20.25 1 39.53 125 SER B CA 1
ATOM 2234 C C . SER B 1 125 ? 10.992 8.547 -20.359 1 39.53 125 SER B C 1
ATOM 2236 O O . SER B 1 125 ? 12.141 8.398 -19.938 1 39.53 125 SER B O 1
ATOM 2238 N N . THR B 1 126 ? 10.844 9.445 -21.234 1 43.19 126 THR B N 1
ATOM 2239 C CA . THR B 1 126 ? 11.945 10.328 -21.609 1 43.19 126 THR B CA 1
ATOM 2240 C C . THR B 1 126 ? 12.453 11.094 -20.391 1 43.19 126 THR B C 1
ATOM 2242 O O . THR B 1 126 ? 13.555 11.648 -20.406 1 43.19 126 THR B O 1
ATOM 2245 N N . SER B 1 127 ? 11.695 11.305 -19.359 1 48.28 127 SER B N 1
ATOM 2246 C CA . SER B 1 127 ? 12.211 12.227 -18.359 1 48.28 127 SER B CA 1
ATOM 2247 C C . SER B 1 127 ? 12.531 11.5 -17.047 1 48.28 127 SER B C 1
ATOM 2249 O O . SER B 1 127 ? 11.953 11.797 -16 1 48.28 127 SER B O 1
ATOM 2251 N N . ARG B 1 128 ? 13.266 10.305 -17.25 1 59.91 128 ARG B N 1
ATOM 2252 C CA . ARG B 1 128 ? 13.734 9.648 -16.031 1 59.91 128 ARG B CA 1
ATOM 2253 C C . ARG B 1 128 ? 14.672 10.57 -15.258 1 59.91 128 ARG B C 1
ATOM 2255 O O . ARG B 1 128 ? 15.711 10.992 -15.773 1 59.91 128 ARG B O 1
ATOM 2262 N N . VAL B 1 129 ? 14.32 10.914 -14.133 1 70.38 129 VAL B N 1
ATOM 2263 C CA . VAL B 1 129 ? 15.062 11.852 -13.297 1 70.38 129 VAL B CA 1
ATOM 2264 C C . VAL B 1 129 ? 16.25 11.133 -12.641 1 70.38 129 VAL B C 1
ATOM 2266 O O . VAL B 1 129 ? 17.328 11.703 -12.516 1 70.38 129 VAL B O 1
ATOM 2269 N N . ILE B 1 130 ? 16.047 9.797 -12.32 1 86.56 130 ILE B N 1
ATOM 2270 C CA . ILE B 1 130 ? 17.141 9.047 -11.695 1 86.56 130 ILE B CA 1
ATOM 2271 C C . ILE B 1 130 ? 17.156 7.617 -12.242 1 86.56 130 ILE B C 1
ATOM 2273 O O . ILE B 1 130 ? 16.125 7.098 -12.672 1 86.56 130 ILE B O 1
ATOM 2277 N N . ASP B 1 131 ? 18.375 7.004 -12.312 1 89.5 131 ASP B N 1
ATOM 2278 C CA . ASP B 1 131 ? 18.5 5.637 -12.805 1 89.5 131 ASP B CA 1
ATOM 2279 C C . ASP B 1 131 ? 18.453 4.629 -11.656 1 89.5 131 ASP B C 1
ATOM 2281 O O . ASP B 1 131 ? 18.188 5 -10.516 1 89.5 131 ASP B O 1
ATOM 2285 N N . ASP B 1 132 ? 18.672 3.344 -12.016 1 90.62 132 ASP B N 1
ATOM 2286 C CA . ASP B 1 132 ? 18.531 2.266 -11.047 1 90.62 132 ASP B CA 1
ATOM 2287 C C . ASP B 1 132 ? 19.531 2.408 -9.906 1 90.62 132 ASP B C 1
ATOM 2289 O O . ASP B 1 132 ? 19.188 2.17 -8.742 1 90.62 132 ASP B O 1
ATOM 2293 N N . GLU B 1 133 ? 20.719 2.766 -10.219 1 93.44 133 GLU B N 1
ATOM 2294 C CA . GLU B 1 133 ? 21.766 2.873 -9.203 1 93.44 133 GLU B CA 1
ATOM 2295 C C . GLU B 1 133 ? 21.469 4.016 -8.234 1 93.44 133 GLU B C 1
ATOM 2297 O O . GLU B 1 133 ? 21.625 3.859 -7.02 1 93.44 133 GLU B O 1
ATOM 2302 N N . ALA B 1 134 ? 21.062 5.109 -8.727 1 95.31 134 ALA B N 1
ATOM 2303 C CA . ALA B 1 134 ? 20.688 6.234 -7.875 1 95.31 134 ALA B CA 1
ATOM 2304 C C . ALA B 1 134 ? 19.484 5.895 -7.016 1 95.31 134 ALA B C 1
ATOM 2306 O O . ALA B 1 134 ? 19.438 6.227 -5.828 1 95.31 134 ALA B O 1
ATOM 2307 N N . ALA B 1 135 ? 18.516 5.27 -7.648 1 95.31 135 ALA B N 1
ATOM 2308 C CA . ALA B 1 135 ? 17.312 4.879 -6.91 1 95.31 135 ALA B CA 1
ATOM 2309 C C . ALA B 1 135 ? 17.656 3.939 -5.754 1 95.31 135 ALA B C 1
ATOM 2311 O O . ALA B 1 135 ? 17.156 4.094 -4.645 1 95.31 135 ALA B O 1
ATOM 2312 N N . LYS B 1 136 ? 18.484 3.051 -6.07 1 96.81 136 LYS B N 1
ATOM 2313 C CA . LYS B 1 136 ? 18.938 2.105 -5.055 1 96.81 136 LYS B CA 1
ATOM 2314 C C . LYS B 1 136 ? 19.578 2.832 -3.875 1 96.81 136 LYS B C 1
ATOM 2316 O O . LYS B 1 136 ? 19.297 2.525 -2.717 1 96.81 136 LYS B O 1
ATOM 2321 N N . GLY B 1 137 ? 20.406 3.721 -4.168 1 98.12 137 GLY B N 1
ATOM 2322 C CA . GLY B 1 137 ? 21.062 4.492 -3.131 1 98.12 137 GLY B CA 1
ATOM 2323 C C . GLY B 1 137 ? 20.109 5.32 -2.297 1 98.12 137 GLY B C 1
ATOM 2324 O O . GLY B 1 137 ? 20.219 5.367 -1.071 1 98.12 137 GLY B O 1
ATOM 2325 N N . ILE B 1 138 ? 19.188 5.938 -2.934 1 98.44 138 ILE B N 1
ATOM 2326 C CA . ILE B 1 138 ? 18.203 6.766 -2.246 1 98.44 138 ILE B CA 1
ATOM 2327 C C . ILE B 1 138 ? 17.328 5.891 -1.341 1 98.44 138 ILE B C 1
ATOM 2329 O O . ILE B 1 138 ? 17.094 6.23 -0.179 1 98.44 138 ILE B O 1
ATOM 2333 N N . MET B 1 139 ? 16.891 4.742 -1.875 1 98.69 139 MET B N 1
ATOM 2334 C CA . MET B 1 139 ? 16.047 3.854 -1.077 1 98.69 139 MET B CA 1
ATOM 2335 C C . MET B 1 139 ? 16.812 3.336 0.141 1 98.69 139 MET B C 1
ATOM 2337 O O . MET B 1 139 ? 16.25 3.256 1.236 1 98.69 139 MET B O 1
ATOM 2341 N N . ALA B 1 140 ? 18.047 3.008 -0.047 1 98.81 140 ALA B N 1
ATOM 2342 C CA . ALA B 1 140 ? 18.859 2.547 1.082 1 98.81 140 ALA B CA 1
ATOM 2343 C C . ALA B 1 140 ? 18.922 3.609 2.176 1 98.81 140 ALA B C 1
ATOM 2345 O O . ALA B 1 140 ? 18.797 3.297 3.361 1 98.81 140 ALA B O 1
ATOM 2346 N N . LYS B 1 141 ? 19.141 4.777 1.785 1 98.81 141 LYS B N 1
ATOM 2347 C CA . LYS B 1 141 ? 19.188 5.883 2.738 1 98.81 141 LYS B CA 1
ATOM 2348 C C . LYS B 1 141 ? 17.859 6.059 3.447 1 98.81 141 LYS B C 1
ATOM 2350 O O . LYS B 1 141 ? 17.812 6.207 4.668 1 98.81 141 LYS B O 1
ATOM 2355 N N . LEU B 1 142 ? 16.797 6.07 2.684 1 98.88 142 LEU B N 1
ATOM 2356 C CA . LEU B 1 142 ? 15.461 6.266 3.236 1 98.88 142 LEU B CA 1
ATOM 2357 C C . LEU B 1 142 ? 15.117 5.148 4.219 1 98.88 142 LEU B C 1
ATOM 2359 O O . LEU B 1 142 ? 14.555 5.41 5.285 1 98.88 142 LEU B O 1
ATOM 2363 N N . ILE B 1 143 ? 15.461 3.947 3.855 1 98.88 143 ILE B N 1
ATOM 2364 C CA . ILE B 1 143 ? 15.18 2.783 4.688 1 98.88 143 ILE B CA 1
ATOM 2365 C C . ILE B 1 143 ? 15.93 2.896 6.012 1 98.88 143 ILE B C 1
ATOM 2367 O O . ILE B 1 143 ? 15.344 2.711 7.082 1 98.88 143 ILE B O 1
ATOM 2371 N N . THR B 1 144 ? 17.125 3.242 5.918 1 98.75 144 THR B N 1
ATOM 2372 C CA . THR B 1 144 ? 17.953 3.375 7.117 1 98.75 144 THR B CA 1
ATOM 2373 C C . THR B 1 144 ? 17.422 4.492 8.008 1 98.75 144 THR B C 1
ATOM 2375 O O . THR B 1 144 ? 17.297 4.316 9.227 1 98.75 144 THR B O 1
ATOM 2378 N N . LYS B 1 145 ? 17.125 5.594 7.426 1 98.69 145 LYS B N 1
ATOM 2379 C CA . LYS B 1 145 ? 16.656 6.754 8.18 1 98.69 145 LYS B CA 1
ATOM 2380 C C . LYS B 1 145 ? 15.281 6.488 8.805 1 98.69 145 LYS B C 1
ATOM 2382 O O . LYS B 1 145 ? 15.023 6.898 9.938 1 98.69 145 LYS B O 1
ATOM 2387 N N . LEU B 1 146 ? 14.43 5.832 8.07 1 98.75 146 LEU B N 1
ATOM 2388 C CA . LEU B 1 146 ? 13.102 5.512 8.586 1 98.75 146 LEU B CA 1
ATOM 2389 C C . LEU B 1 146 ? 13.188 4.477 9.703 1 98.75 146 LEU B C 1
ATOM 2391 O O . LEU B 1 146 ? 12.469 4.57 10.703 1 98.75 146 LEU B O 1
ATOM 2395 N N . GLU B 1 147 ? 14.047 3.525 9.508 1 98.56 147 GLU B N 1
ATOM 2396 C CA . GLU B 1 147 ? 14.234 2.5 10.531 1 98.56 147 GLU B CA 1
ATOM 2397 C C . GLU B 1 147 ? 14.656 3.119 11.867 1 98.56 147 GLU B C 1
ATOM 2399 O O . GLU B 1 147 ? 14.156 2.732 12.922 1 98.56 147 GLU B O 1
ATOM 2404 N N . LYS B 1 148 ? 15.523 4.027 11.82 1 97.81 148 LYS B N 1
ATOM 2405 C CA . LYS B 1 148 ? 15.992 4.707 13.031 1 97.81 148 LYS B CA 1
ATOM 2406 C C . LYS B 1 148 ? 14.844 5.434 13.727 1 97.81 148 LYS B C 1
ATOM 2408 O O . LYS B 1 148 ? 14.727 5.391 14.953 1 97.81 148 LYS B O 1
ATOM 2413 N N . ARG B 1 149 ? 14 6.039 13.016 1 97.69 149 ARG B N 1
ATOM 2414 C CA . ARG B 1 149 ? 12.883 6.797 13.57 1 97.69 149 ARG B CA 1
ATOM 2415 C C . ARG B 1 149 ? 11.828 5.859 14.164 1 97.69 149 ARG B C 1
ATOM 2417 O O . ARG B 1 149 ? 11.281 6.141 15.234 1 97.69 149 ARG B O 1
ATOM 2424 N N . LEU B 1 150 ? 11.617 4.785 13.453 1 98.12 150 LEU B N 1
ATOM 2425 C CA . LEU B 1 150 ? 10.609 3.84 13.914 1 98.12 150 LEU B CA 1
ATOM 2426 C C . LEU B 1 150 ? 11.078 3.123 15.18 1 98.12 150 LEU B C 1
ATOM 2428 O O . LEU B 1 150 ? 10.266 2.744 16.016 1 98.12 150 LEU B O 1
ATOM 2432 N N . MET B 1 151 ? 12.352 2.949 15.312 1 95.38 151 MET B N 1
ATOM 2433 C CA . MET B 1 151 ? 12.906 2.316 16.5 1 95.38 151 MET B CA 1
ATOM 2434 C C . MET B 1 151 ? 12.734 3.211 17.734 1 95.38 151 MET B C 1
ATOM 2436 O O . MET B 1 151 ? 12.719 2.725 18.859 1 95.38 151 MET B O 1
ATOM 2440 N N . GLN B 1 152 ? 12.562 4.492 17.469 1 93.38 152 GLN B N 1
ATOM 2441 C CA . GLN B 1 152 ? 12.406 5.438 18.562 1 93.38 152 GLN B CA 1
ATOM 2442 C C . GLN B 1 152 ? 10.953 5.48 19.047 1 93.38 152 GLN B C 1
ATOM 2444 O O . GLN B 1 152 ? 10.664 6.039 20.094 1 93.38 152 GLN B O 1
ATOM 2449 N N . VAL B 1 153 ? 10.078 4.883 18.203 1 90.69 153 VAL B N 1
ATOM 2450 C CA . VAL B 1 153 ? 8.664 4.875 18.562 1 90.69 153 VAL B CA 1
ATOM 2451 C C . VAL B 1 153 ? 8.328 3.6 19.328 1 90.69 153 VAL B C 1
ATOM 2453 O O . VAL B 1 153 ? 8.672 2.498 18.891 1 90.69 153 VAL B O 1
ATOM 2456 N N . LYS B 1 154 ? 7.957 3.607 20.578 1 71.94 154 LYS B N 1
ATOM 2457 C CA . LYS B 1 154 ? 7.586 2.479 21.422 1 71.94 154 LYS B CA 1
ATOM 2458 C C . LYS B 1 154 ? 6.25 1.883 20.984 1 71.94 154 LYS B C 1
ATOM 2460 O O . LYS B 1 154 ? 5.371 2.602 20.516 1 71.94 154 LYS B O 1
#

Foldseek 3Di:
DEDEDPLVVLLVVLLVLLVVLLVQLVVCLVVVVLLSNLVSLLSSLLSVLLNVCSVVVVLQPDADWDDDDDPYIYTPSRVCSNVVDLVCQLVSCVSCCVVPVCSNVLSVLSVLSVLQNVCVVPPPVPPNPDDRVVSSVSSVVSSVVSVVVSVVPD/DEDEDPLVVLLVVLLVLLVVLLVQLVVCLVVVVLLSNLVSLLSSLLSVLLNVCSVVVVLQPDADWDDDDDPYIYTPSRVCSNVVDLVCQLVSCVSCCVVPVCSNVLSVLSVLSVLQNVLVVPPPVPCNPDDRVVSSVSSVVSSVVSVVVSVVPD

Organism: Caldivirga maquilingensis (strain ATCC 700844 / DSM 13496 / JCM 10307 / IC-167) (NCBI:txid397948)

InterPro domains:
  IPR010268 Archaeal PaREP1-like [PF05942] (14-108)

pLDDT: mean 92.51, std 12.49, range [32.5, 98.88]

Nearest PDB structures (foldseek):
  5j7y-assembly1_BC  TM=4.271E-01  e=1.472E+00  Ovis aries
  4buo-assembly1_A  TM=3.052E-01  e=1.810E+00  Rattus norvegicus
  6gyh-assembly1_A  TM=2.990E-01  e=2.343E+00  Coccomyxa subellipsoidea C-169
  8evm-assembly1_A  TM=3.874E-01  e=6.933E+00  synthetic construct
  5j7y-assembly1_BC  TM=4.100E-01  e=7.968E-01  Ovis aries

Solvent-accessible surface area (backbone atoms only — not comparable to full-atom values): 16382 Å² total; per-residue (Å²): 88,80,49,82,76,65,54,69,62,49,23,55,46,22,44,52,44,15,54,43,26,41,52,48,16,50,53,26,48,77,70,53,37,55,67,60,14,44,52,24,44,45,50,14,50,42,24,38,50,19,23,54,39,47,80,40,50,89,48,54,88,51,78,60,70,37,75,68,51,93,64,32,28,30,46,35,43,59,50,43,33,72,65,36,53,76,92,46,47,64,60,52,27,60,46,40,30,88,80,42,70,60,44,47,62,53,48,51,52,43,53,52,43,50,50,46,54,39,31,74,71,39,80,72,50,86,73,62,86,56,54,71,69,55,46,51,53,51,50,53,51,50,50,54,56,49,51,56,55,54,70,71,54,130,88,80,50,82,75,65,53,69,63,49,22,56,46,22,44,52,43,15,53,44,24,41,52,50,14,50,54,26,47,76,69,53,37,56,66,62,14,44,52,24,45,45,50,13,49,42,24,40,50,20,22,53,40,48,81,40,49,88,49,54,88,52,79,60,70,38,74,67,50,92,64,33,27,29,47,35,45,57,49,43,32,72,66,36,53,76,91,47,48,64,60,53,27,59,45,38,31,88,82,39,71,60,43,47,62,52,48,53,51,44,52,52,44,51,49,47,53,38,33,73,70,40,81,76,49,85,75,63,86,57,54,72,70,56,46,50,52,51,50,52,50,50,51,54,56,48,50,57,54,54,69,70,54,129